Protein AF-A0A8H7XZR6-F1 (afdb_monomer_lite)

Foldseek 3Di:
DDDDDDDDDDDDDDDDDDDDDDDDDDDDDDDDDDDDDDDDDDDDDDDDPPPPPDDPPDDDDPDDDDDPDDPPPDPDPPDDPDDDDPQQDADPVRHFDWWFPVQFDQDPPPRATDTPEDQQWAWDCDPPDDPPPGGGTTTHGQQEDDDPDGAQAALPHDPCNVDPDDDHDDHHYHDDPQWHQASRSNDIDGAAEAFDFARDFPQVSHDFDDDDPVDDSVQRGWTQQPRGTHTDDDPPPPPPPPVCSDDPPDPDDDDDDDDDDPPDD

pLDDT: mean 70.13, std 21.45, range [29.95, 98.0]

Radius of gyration: 29.19 Å; chains: 1; bounding box: 91×52×82 Å

Organism: Psilocybe cubensis (NCBI:txid181762)

Structure (mmCIF, N/CA/C/O backbone):
data_AF-A0A8H7XZR6-F1
#
_entry.id   AF-A0A8H7XZR6-F1
#
loop_
_atom_site.group_PDB
_atom_site.id
_atom_site.type_symbol
_atom_site.label_atom_id
_atom_site.label_alt_id
_atom_site.label_comp_id
_atom_site.label_asym_id
_atom_site.label_entity_id
_atom_site.label_seq_id
_atom_site.pdbx_PDB_ins_code
_atom_site.Cartn_x
_atom_site.Cartn_y
_atom_site.Cartn_z
_atom_site.occupancy
_atom_site.B_iso_or_equiv
_atom_site.auth_seq_id
_atom_site.auth_comp_id
_atom_site.auth_asym_id
_atom_site.auth_atom_id
_atom_site.pdbx_PDB_model_num
ATOM 1 N N . MET A 1 1 ? 56.003 3.195 -13.450 1.00 38.88 1 MET A N 1
ATOM 2 C CA . MET A 1 1 ? 56.611 4.399 -12.846 1.00 38.88 1 MET A CA 1
ATOM 3 C C . MET A 1 1 ? 55.489 5.342 -12.441 1.00 38.88 1 MET A C 1
ATOM 5 O O . MET A 1 1 ? 54.773 5.751 -13.337 1.00 38.88 1 MET A O 1
ATOM 9 N N . GLY A 1 2 ? 55.357 5.624 -11.134 1.00 43.69 2 GLY A N 1
ATOM 10 C CA . GLY A 1 2 ? 54.581 6.719 -10.509 1.00 43.69 2 GLY A CA 1
ATOM 11 C C . GLY A 1 2 ? 53.052 6.679 -10.695 1.00 43.69 2 GLY A C 1
ATOM 12 O O . GLY A 1 2 ? 52.572 6.360 -11.764 1.00 43.69 2 GLY A O 1
ATOM 13 N N . ASN A 1 3 ? 52.190 7.020 -9.741 1.00 40.69 3 ASN A N 1
ATOM 14 C CA . ASN A 1 3 ? 52.403 7.752 -8.504 1.00 40.69 3 ASN A CA 1
ATOM 15 C C . ASN A 1 3 ? 51.185 7.508 -7.589 1.00 40.69 3 ASN A C 1
ATOM 17 O O . ASN A 1 3 ? 50.044 7.651 -8.028 1.00 40.69 3 ASN A O 1
ATOM 21 N N . SER A 1 4 ? 51.433 7.116 -6.339 1.00 47.31 4 SER A N 1
ATOM 22 C CA . SER A 1 4 ? 50.418 6.867 -5.313 1.00 47.31 4 SER A CA 1
ATOM 23 C C . SER A 1 4 ? 50.339 8.103 -4.421 1.00 47.31 4 SER A C 1
ATOM 25 O O . SER A 1 4 ? 51.292 8.397 -3.707 1.00 47.31 4 SER A O 1
ATOM 27 N N . ASN A 1 5 ? 49.232 8.847 -4.478 1.00 54.12 5 ASN A N 1
ATOM 28 C CA . ASN A 1 5 ? 49.016 10.014 -3.623 1.00 54.12 5 ASN A CA 1
ATOM 29 C C . ASN A 1 5 ? 48.024 9.666 -2.511 1.00 54.12 5 ASN A C 1
ATOM 31 O O . ASN A 1 5 ? 46.810 9.804 -2.662 1.00 54.12 5 ASN A O 1
ATOM 35 N N . ASN A 1 6 ? 48.586 9.233 -1.383 1.00 52.16 6 ASN A N 1
ATOM 36 C CA . ASN A 1 6 ? 47.925 9.187 -0.084 1.00 52.16 6 ASN A CA 1
ATOM 37 C C . ASN A 1 6 ? 47.591 10.613 0.374 1.00 52.16 6 ASN A C 1
ATOM 39 O O . ASN A 1 6 ? 48.481 11.454 0.495 1.00 52.16 6 ASN A O 1
ATOM 43 N N . LYS A 1 7 ? 46.321 10.877 0.690 1.00 54.66 7 LYS A N 1
ATOM 44 C CA . LYS A 1 7 ? 45.922 12.030 1.503 1.00 54.66 7 LYS A CA 1
ATOM 45 C C . LYS A 1 7 ? 45.312 11.520 2.801 1.00 54.66 7 LYS A C 1
ATOM 47 O O . LYS A 1 7 ?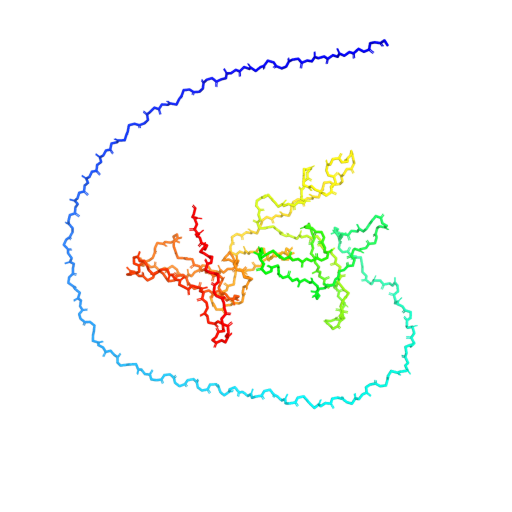 44.198 11.007 2.819 1.00 54.66 7 LYS A O 1
ATOM 52 N N . SER A 1 8 ? 46.089 11.656 3.868 1.00 50.56 8 SER A N 1
ATOM 53 C CA . SER A 1 8 ? 45.679 11.444 5.250 1.00 50.56 8 SER A CA 1
ATOM 54 C C . SER A 1 8 ? 44.693 12.537 5.666 1.00 50.56 8 SER A C 1
ATOM 56 O O . SER A 1 8 ? 45.031 13.719 5.633 1.00 50.56 8 SER A O 1
ATOM 58 N N . SER A 1 9 ? 43.483 12.150 6.069 1.00 58.44 9 SER A N 1
ATOM 59 C CA . SER A 1 9 ? 42.542 13.054 6.735 1.00 58.44 9 SER A CA 1
ATOM 60 C C . SER A 1 9 ? 42.843 13.102 8.229 1.00 58.44 9 SER A C 1
ATOM 62 O O . SER A 1 9 ? 42.721 12.102 8.934 1.00 58.44 9 SER A O 1
ATOM 64 N N . LEU A 1 10 ? 43.221 14.292 8.693 1.00 57.41 10 LEU A N 1
ATOM 65 C CA . LEU A 1 10 ? 43.259 14.679 10.098 1.00 57.41 10 LEU A CA 1
ATOM 66 C C . LEU A 1 10 ? 41.854 14.563 10.709 1.00 57.41 10 LEU A C 1
ATOM 68 O O . LEU A 1 10 ? 40.934 15.274 10.309 1.00 57.41 10 LEU A O 1
ATOM 72 N N . PHE A 1 11 ? 41.707 13.687 11.701 1.00 46.44 11 PHE A N 1
ATOM 73 C CA . PHE A 1 11 ? 40.563 13.674 12.607 1.00 46.44 11 PHE A CA 1
ATOM 74 C C . PHE A 1 11 ? 40.794 14.721 13.702 1.00 46.44 11 PHE A C 1
ATOM 76 O O . PHE A 1 11 ? 41.639 14.541 14.576 1.00 46.44 11 PHE A O 1
ATOM 83 N N . VAL A 1 12 ? 40.041 15.820 13.653 1.00 61.59 12 VAL A N 1
ATOM 84 C CA . VAL A 1 12 ? 39.928 16.776 14.761 1.00 61.59 12 VAL A CA 1
ATOM 85 C C . VAL A 1 12 ? 38.830 16.263 15.689 1.00 61.59 12 VAL A C 1
ATOM 87 O O . VAL A 1 12 ? 37.650 16.279 15.343 1.00 61.59 12 VAL A O 1
ATOM 90 N N . GLY A 1 13 ? 39.233 15.743 16.849 1.00 45.69 13 GLY A N 1
ATOM 91 C CA . GLY A 1 13 ? 38.330 15.308 17.910 1.00 45.69 13 GLY A CA 1
ATOM 92 C C . GLY A 1 13 ? 37.707 16.507 18.620 1.00 45.69 13 GLY A C 1
ATOM 93 O O . GLY A 1 13 ? 38.399 17.250 19.311 1.00 45.69 13 GLY A O 1
ATOM 94 N N . LEU A 1 14 ? 36.397 16.684 18.454 1.00 63.50 14 LEU A N 1
ATOM 95 C CA . LEU A 1 14 ? 35.599 17.657 19.192 1.00 63.50 14 LEU A CA 1
ATOM 96 C C . LEU A 1 14 ? 35.026 16.978 20.445 1.00 63.50 14 LEU A C 1
ATOM 98 O O . LEU A 1 14 ? 34.093 16.181 20.361 1.00 63.50 14 LEU A O 1
ATOM 102 N N . LEU A 1 15 ? 35.610 17.278 21.606 1.00 50.84 15 LEU A N 1
ATOM 103 C CA . LEU A 1 15 ? 35.088 16.890 22.917 1.00 50.84 15 LEU A CA 1
ATOM 104 C C . LEU A 1 15 ? 33.879 17.772 23.257 1.00 50.84 15 LEU A C 1
ATOM 106 O O . LEU A 1 15 ? 34.031 18.953 23.560 1.00 50.84 15 LEU A O 1
ATOM 110 N N . ILE A 1 16 ? 32.678 17.196 23.204 1.00 61.78 16 ILE A N 1
ATOM 111 C CA . ILE A 1 16 ? 31.445 17.837 23.673 1.00 61.78 16 ILE A CA 1
ATOM 112 C C . ILE A 1 16 ? 31.244 17.443 25.139 1.00 61.78 16 ILE A C 1
ATOM 114 O O . ILE A 1 16 ? 31.006 16.277 25.452 1.00 61.78 16 ILE A O 1
ATOM 118 N N . ALA A 1 17 ? 31.354 18.420 26.038 1.00 57.00 17 ALA A N 1
ATOM 119 C CA . ALA A 1 17 ? 31.000 18.269 27.444 1.00 57.00 17 ALA A CA 1
ATOM 120 C C . ALA A 1 17 ? 29.470 18.292 27.602 1.00 57.00 17 ALA A C 1
ATOM 122 O O . ALA A 1 17 ? 28.808 19.234 27.167 1.00 57.00 17 ALA A O 1
ATOM 123 N N . ILE A 1 18 ? 28.914 17.255 28.230 1.00 60.91 18 ILE A N 1
ATOM 124 C CA . ILE A 1 18 ? 27.490 17.155 28.572 1.00 60.91 18 ILE A CA 1
ATOM 125 C C . ILE A 1 18 ? 27.314 17.655 30.015 1.00 60.91 18 ILE A C 1
ATOM 127 O O . ILE A 1 18 ? 27.950 17.100 30.914 1.00 60.91 18 ILE A O 1
ATOM 131 N N . PRO A 1 19 ? 26.470 18.668 30.282 1.00 55.22 19 PRO A N 1
ATOM 132 C CA . PRO A 1 19 ? 26.155 19.068 31.646 1.00 55.22 19 PRO A CA 1
ATOM 133 C C . PRO A 1 19 ? 25.216 18.052 32.311 1.00 55.22 19 PRO A C 1
ATOM 135 O O . PRO A 1 19 ? 24.189 17.657 31.758 1.00 55.22 19 PRO A O 1
ATOM 138 N N . ALA A 1 20 ? 25.580 17.644 33.527 1.00 49.16 20 ALA A N 1
ATOM 139 C CA . ALA A 1 20 ? 24.767 16.814 34.402 1.00 49.16 20 ALA A CA 1
ATOM 140 C C . ALA A 1 20 ? 23.559 17.616 34.914 1.00 49.16 20 ALA A C 1
ATOM 142 O O . ALA A 1 20 ? 23.712 18.557 35.692 1.00 49.16 20 ALA A O 1
ATOM 143 N N . ALA A 1 21 ? 22.355 17.242 34.477 1.00 51.75 21 ALA A N 1
ATOM 144 C CA . ALA A 1 21 ? 21.112 17.770 35.025 1.00 51.75 21 ALA A CA 1
ATOM 145 C C . ALA A 1 21 ? 20.736 16.992 36.295 1.00 51.75 21 ALA A C 1
ATOM 147 O O . ALA A 1 21 ? 20.595 15.768 36.291 1.00 51.75 21 ALA A O 1
ATOM 148 N N . THR A 1 22 ? 20.596 17.727 37.391 1.00 48.56 22 THR A N 1
ATOM 149 C CA . THR A 1 22 ? 20.182 17.256 38.709 1.00 48.56 22 THR A CA 1
ATOM 150 C C . THR A 1 22 ? 18.696 16.885 38.711 1.00 48.56 22 THR A C 1
ATOM 152 O O . THR A 1 22 ? 17.828 17.697 38.402 1.00 48.56 22 THR A O 1
ATOM 155 N N . ALA A 1 23 ? 18.389 15.641 39.083 1.00 44.97 23 ALA A N 1
ATOM 156 C CA . ALA A 1 23 ? 17.024 15.175 39.296 1.00 44.97 23 ALA A CA 1
ATOM 157 C C . ALA A 1 23 ? 16.526 15.641 40.674 1.00 44.97 23 ALA A C 1
ATOM 159 O O . ALA A 1 23 ? 16.963 15.128 41.705 1.00 44.97 23 ALA A O 1
ATOM 160 N N . GLN A 1 24 ? 15.611 16.611 40.703 1.00 53.12 24 GLN A N 1
ATOM 161 C CA . GLN A 1 24 ? 14.893 16.977 41.922 1.00 53.12 24 GLN A CA 1
ATOM 162 C C . GLN A 1 24 ? 13.604 16.157 42.045 1.00 53.12 24 GLN A C 1
ATOM 164 O O . GLN A 1 24 ? 12.706 16.212 41.209 1.00 53.12 24 GLN A O 1
ATOM 169 N N . ASN A 1 25 ? 13.557 15.376 43.124 1.00 54.19 25 ASN A N 1
ATOM 170 C CA . ASN A 1 25 ? 12.387 14.697 43.664 1.00 54.19 25 ASN A CA 1
ATOM 171 C C . ASN A 1 25 ? 11.379 15.744 44.168 1.00 54.19 25 ASN A C 1
ATOM 173 O O . ASN A 1 25 ? 11.675 16.443 45.135 1.00 54.19 25 ASN A O 1
ATOM 177 N N . LEU A 1 26 ? 10.169 15.788 43.607 1.00 50.12 26 LEU A N 1
ATOM 178 C CA . LEU A 1 26 ? 9.003 16.309 44.322 1.00 50.12 26 LEU A CA 1
ATOM 179 C C . LEU A 1 26 ? 7.911 15.240 44.353 1.00 50.12 26 LEU A C 1
ATOM 181 O O . LEU A 1 26 ? 7.179 15.017 43.392 1.00 50.12 26 LEU A O 1
ATOM 185 N N . ARG A 1 27 ? 7.828 14.569 45.505 1.00 52.38 27 ARG A N 1
ATOM 186 C CA . ARG A 1 27 ? 6.634 13.856 45.952 1.00 52.38 27 ARG A CA 1
ATOM 187 C C . ARG A 1 27 ? 5.643 14.901 46.454 1.00 52.38 27 ARG A C 1
ATOM 189 O O . ARG A 1 27 ? 5.891 15.533 47.476 1.00 52.38 27 ARG A O 1
ATOM 196 N N . THR A 1 28 ? 4.516 15.046 45.773 1.00 49.78 28 THR A N 1
ATOM 197 C CA . THR A 1 28 ? 3.351 15.752 46.312 1.00 49.78 28 THR A CA 1
ATOM 198 C C . THR A 1 28 ? 2.184 14.781 46.314 1.00 49.78 28 THR A C 1
ATOM 200 O O . THR A 1 28 ? 1.580 14.497 45.286 1.00 49.78 28 THR A O 1
ATOM 203 N N . THR A 1 29 ? 1.925 14.215 47.489 1.00 49.59 29 THR A N 1
ATOM 204 C CA . THR A 1 29 ? 0.790 13.338 47.761 1.00 49.59 29 THR A CA 1
ATOM 205 C C . THR A 1 29 ? -0.389 14.226 48.146 1.00 49.59 29 THR A C 1
ATOM 207 O O . THR A 1 29 ? -0.473 14.683 49.283 1.00 49.59 29 THR A O 1
ATOM 210 N N . THR A 1 30 ? -1.287 14.513 47.208 1.00 58.16 30 THR A N 1
ATOM 211 C CA . THR A 1 30 ? -2.582 15.136 47.505 1.00 58.16 30 THR A CA 1
ATOM 212 C C . THR A 1 30 ? -3.663 14.065 47.459 1.00 58.16 30 THR A C 1
ATOM 214 O O . THR A 1 30 ? -4.026 13.545 46.407 1.00 58.16 30 THR A O 1
ATOM 217 N N . ALA A 1 31 ? -4.142 13.697 48.646 1.00 57.81 31 ALA A N 1
ATOM 218 C CA . ALA A 1 31 ? -5.309 12.852 48.828 1.00 57.81 31 ALA A CA 1
ATOM 219 C C . ALA A 1 31 ? -6.566 13.658 48.470 1.00 57.81 31 ALA A C 1
ATOM 221 O O . ALA A 1 31 ? -6.868 14.657 49.121 1.00 57.81 31 ALA A O 1
ATOM 222 N N . PHE A 1 32 ? -7.288 13.225 47.437 1.00 59.94 32 PHE A N 1
ATOM 223 C CA . PHE A 1 32 ? -8.617 13.737 47.114 1.00 59.94 32 PHE A CA 1
ATOM 224 C C . PHE A 1 32 ? -9.693 12.796 47.683 1.00 59.94 32 PHE A C 1
ATOM 226 O O . PHE A 1 32 ? -9.563 11.578 47.535 1.00 59.94 32 PHE A O 1
ATOM 233 N N . PRO A 1 33 ? -10.751 13.324 48.326 1.00 59.44 33 PRO A N 1
ATOM 234 C CA . PRO A 1 33 ? -11.891 12.526 48.766 1.00 59.44 33 PRO A CA 1
ATOM 235 C C . PRO A 1 33 ? -12.724 12.052 47.564 1.00 59.44 33 PRO A C 1
ATOM 237 O O . PRO A 1 33 ? -13.013 12.827 46.652 1.00 59.44 33 PRO A O 1
ATOM 240 N N . LEU A 1 34 ? -13.108 10.770 47.568 1.00 51.94 34 LEU A N 1
ATOM 241 C CA . LEU A 1 34 ? -13.990 10.177 46.560 1.00 51.94 34 LEU A CA 1
ATOM 242 C C . LEU A 1 34 ? -15.414 10.755 46.666 1.00 51.94 34 LEU A C 1
ATOM 244 O O . LEU A 1 34 ? -15.984 10.731 47.759 1.00 51.94 34 LEU A O 1
ATOM 248 N N . PRO A 1 35 ? -16.037 11.189 45.556 1.00 60.78 35 PRO A N 1
ATOM 249 C CA . PRO A 1 35 ? -17.477 11.384 45.507 1.00 60.78 35 PRO A CA 1
ATOM 250 C C . PRO A 1 35 ? -18.205 10.032 45.447 1.00 60.78 35 PRO A C 1
ATOM 252 O O . PRO A 1 35 ? -17.789 9.087 44.775 1.00 60.78 35 PRO A O 1
ATOM 255 N N . SER A 1 36 ? -19.308 9.965 46.181 1.00 60.25 36 SER A N 1
ATOM 256 C CA . SER A 1 36 ? -20.246 8.851 46.280 1.00 60.25 36 SER A CA 1
ATOM 257 C C . SER A 1 36 ? -20.843 8.476 44.917 1.00 60.25 36 SER A C 1
ATOM 259 O O . SER A 1 36 ? -21.359 9.317 44.185 1.00 60.25 36 SER A O 1
ATOM 261 N N . ILE A 1 37 ? -20.786 7.182 44.595 1.00 53.78 37 ILE A N 1
ATOM 262 C CA . ILE A 1 37 ? -21.334 6.586 43.372 1.00 53.78 37 ILE A CA 1
ATOM 263 C C . ILE A 1 37 ? -22.861 6.451 43.523 1.00 53.78 37 ILE A C 1
ATOM 265 O O . ILE A 1 37 ? -23.301 5.827 44.491 1.00 53.78 37 ILE A O 1
ATOM 269 N N . PRO A 1 38 ? -23.687 6.971 42.596 1.00 58.25 38 PRO A N 1
ATOM 270 C CA . PRO A 1 38 ? -25.107 6.649 42.559 1.00 58.25 38 PRO A CA 1
ATOM 271 C C . PRO A 1 38 ? -25.332 5.231 42.018 1.00 58.25 38 PRO A C 1
ATOM 273 O O . PRO A 1 38 ? -24.812 4.837 40.974 1.00 58.25 38 PRO A O 1
ATOM 276 N N . THR A 1 39 ? -26.141 4.468 42.745 1.00 57.78 39 THR A N 1
ATOM 277 C CA . THR A 1 39 ? -26.607 3.122 42.414 1.00 57.78 39 THR A CA 1
ATOM 278 C C . THR A 1 39 ? -27.455 3.158 41.138 1.00 57.78 39 THR A C 1
ATOM 280 O O . THR A 1 39 ? -28.592 3.627 41.158 1.00 57.78 39 THR A O 1
ATOM 283 N N . ILE A 1 40 ? -26.921 2.675 40.012 1.00 49.53 40 ILE A N 1
ATOM 284 C CA . ILE A 1 40 ? -27.695 2.537 38.772 1.00 49.53 40 ILE A CA 1
ATOM 285 C C . ILE A 1 40 ? -28.475 1.225 38.841 1.00 49.53 40 ILE A C 1
ATOM 287 O O . ILE A 1 40 ? -27.907 0.140 38.957 1.00 49.53 40 ILE A O 1
ATOM 291 N N . SER A 1 41 ? -29.798 1.358 38.795 1.00 57.53 41 SER A N 1
ATOM 292 C CA . SER A 1 41 ? -30.743 0.249 38.731 1.00 57.53 41 SER A CA 1
ATOM 293 C C . SER A 1 41 ? -30.543 -0.554 37.447 1.00 57.53 41 SER A C 1
ATOM 295 O O . SER A 1 41 ? -30.444 0.004 36.355 1.00 57.53 41 SER A O 1
ATOM 297 N N . ALA A 1 42 ? -30.497 -1.874 37.598 1.00 45.19 42 ALA A N 1
ATOM 298 C CA . ALA A 1 42 ? -30.410 -2.830 36.510 1.00 45.19 42 ALA A CA 1
ATOM 299 C C . ALA A 1 42 ? -31.641 -2.719 35.593 1.00 45.19 42 ALA A C 1
ATOM 301 O O . ALA A 1 42 ? -32.743 -3.104 35.981 1.00 45.19 42 ALA A O 1
ATOM 302 N N . LEU A 1 43 ? -31.453 -2.218 34.368 1.00 51.78 43 LEU A N 1
ATOM 303 C CA . LEU A 1 43 ? -32.395 -2.462 33.278 1.00 51.78 43 LEU A CA 1
ATOM 304 C C . LEU A 1 43 ? -32.058 -3.801 32.622 1.00 51.78 43 LEU A C 1
ATOM 306 O O . LEU A 1 43 ? -30.925 -4.050 32.210 1.00 51.78 43 LEU A O 1
ATOM 310 N N . ALA A 1 44 ? -33.075 -4.653 32.547 1.00 60.94 44 ALA A N 1
ATOM 311 C CA . ALA A 1 44 ? -33.033 -5.953 31.905 1.00 60.94 44 ALA A CA 1
ATOM 312 C C . ALA A 1 44 ? -32.671 -5.840 30.407 1.00 60.94 44 ALA A C 1
ATOM 314 O O . ALA A 1 44 ? -33.141 -4.921 29.730 1.00 60.94 44 ALA A O 1
ATOM 315 N N . PRO A 1 45 ? -31.879 -6.778 29.860 1.00 51.69 45 PRO A N 1
ATOM 316 C CA . PRO A 1 45 ? -31.586 -6.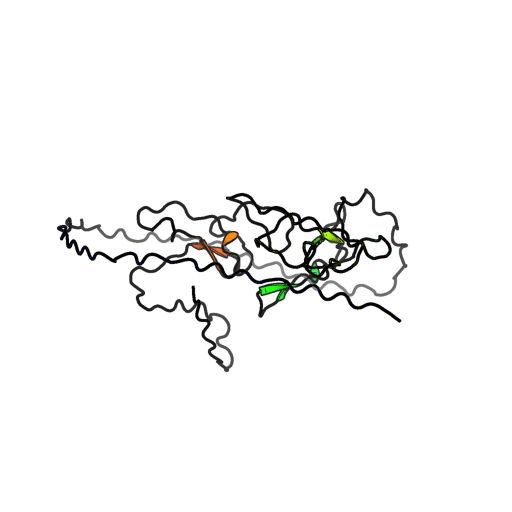818 28.435 1.00 51.69 45 PRO A CA 1
ATOM 317 C C . PRO A 1 45 ? -32.835 -7.222 27.639 1.00 51.69 45 PRO A C 1
ATOM 319 O O . PRO A 1 45 ? -33.414 -8.287 27.853 1.00 51.69 45 PRO A O 1
ATOM 322 N N . LEU A 1 46 ? -33.231 -6.370 26.691 1.00 58.91 46 LEU A N 1
ATOM 323 C CA . LEU A 1 46 ? -34.181 -6.730 25.641 1.00 58.91 46 LEU A CA 1
ATOM 324 C C . LEU A 1 46 ? -33.513 -7.716 24.663 1.00 58.91 46 LEU A C 1
ATOM 326 O O . LEU A 1 46 ? -32.378 -7.477 24.238 1.00 58.91 46 LEU A O 1
ATOM 330 N N . PRO A 1 47 ? -34.191 -8.805 24.263 1.00 54.41 47 PRO A N 1
ATOM 331 C CA . PRO A 1 47 ? -33.667 -9.733 23.271 1.00 54.41 47 PRO A CA 1
ATOM 332 C C . PRO A 1 47 ? -33.713 -9.098 21.875 1.00 54.41 47 PRO A C 1
ATOM 334 O O . PRO A 1 47 ? -34.775 -8.956 21.271 1.00 54.41 47 PRO A O 1
ATOM 337 N N . VAL A 1 48 ? -32.548 -8.742 21.332 1.00 44.72 48 VAL A N 1
ATOM 338 C CA . VAL A 1 48 ? -32.402 -8.382 19.915 1.00 44.72 48 VAL A CA 1
ATOM 339 C C . VAL A 1 48 ? -32.432 -9.670 19.092 1.00 44.72 48 VAL A C 1
ATOM 341 O O . VAL A 1 48 ? -31.424 -10.354 18.923 1.00 44.72 48 VAL A O 1
ATOM 344 N N . GLN A 1 49 ? -33.612 -10.022 18.584 1.00 46.16 49 GLN A N 1
ATOM 345 C CA . GLN A 1 49 ? -33.770 -11.055 17.564 1.00 46.16 49 GLN A CA 1
ATOM 346 C C . GLN A 1 49 ? -33.378 -10.481 16.196 1.00 46.16 49 GLN A C 1
ATOM 348 O O . GLN A 1 49 ? -34.220 -9.971 15.465 1.00 46.16 49 GLN A O 1
ATOM 353 N N . SER A 1 50 ? -32.099 -10.585 15.827 1.00 43.97 50 SER A N 1
ATOM 354 C CA . SER A 1 50 ? -31.684 -10.459 14.425 1.00 43.97 50 SER A CA 1
ATOM 355 C C . SER A 1 50 ? -31.530 -11.855 13.831 1.00 43.97 50 SER A C 1
ATOM 357 O O . SER A 1 50 ? -30.453 -12.448 13.814 1.00 43.97 50 SER A O 1
ATOM 359 N N . THR A 1 51 ? -32.648 -12.421 13.383 1.00 39.91 51 THR A N 1
ATOM 360 C CA . THR A 1 51 ? -32.662 -13.600 12.515 1.00 39.91 51 THR A CA 1
ATOM 361 C C . THR A 1 51 ? -32.466 -13.142 11.072 1.00 39.91 51 THR A C 1
ATOM 363 O O . THR A 1 51 ? -33.400 -13.115 10.273 1.00 39.91 51 THR A O 1
ATOM 366 N N . GLN A 1 52 ? -31.232 -12.799 10.697 1.00 46.41 52 GLN A N 1
ATOM 367 C CA . GLN A 1 52 ? -30.872 -12.858 9.282 1.00 46.41 52 GLN A CA 1
ATOM 368 C C . GLN A 1 52 ? -30.710 -14.329 8.900 1.00 46.41 52 GLN A C 1
ATOM 370 O O . GLN A 1 52 ? -29.709 -14.977 9.202 1.00 46.41 52 GLN A O 1
ATOM 375 N N . LYS A 1 53 ? -31.749 -14.864 8.251 1.00 32.31 53 LYS A N 1
ATOM 376 C CA . LYS A 1 53 ? -31.691 -16.131 7.522 1.00 32.31 53 LYS A CA 1
ATOM 377 C C . LYS A 1 53 ? -30.558 -16.041 6.501 1.00 32.31 53 LYS A C 1
ATOM 379 O O . LYS A 1 53 ? -30.701 -15.400 5.464 1.00 32.31 53 LYS A O 1
ATOM 384 N N . PHE A 1 54 ? -29.450 -16.711 6.796 1.00 41.94 54 PHE A N 1
ATOM 385 C CA . PHE A 1 54 ? -28.462 -17.093 5.799 1.00 41.94 54 PHE A CA 1
ATOM 386 C C . PHE A 1 54 ? -29.182 -17.953 4.753 1.00 41.94 54 PHE A C 1
ATOM 388 O O . PHE A 1 54 ? -29.612 -19.069 5.049 1.00 41.94 54 PHE A O 1
ATOM 395 N N . GLN A 1 55 ? -29.376 -17.417 3.549 1.00 46.56 55 GLN A N 1
ATOM 396 C CA . GLN A 1 55 ? -29.772 -18.236 2.411 1.00 46.56 55 GLN A CA 1
ATOM 397 C C . GLN A 1 55 ? -28.579 -19.134 2.049 1.00 46.56 55 GLN A C 1
ATOM 399 O O . GLN A 1 55 ? -27.486 -18.612 1.812 1.00 46.56 55 GLN A O 1
ATOM 404 N N . PRO A 1 56 ? -28.743 -20.467 2.020 1.00 40.06 56 PRO A N 1
ATOM 405 C CA . PRO A 1 56 ? -27.712 -21.345 1.495 1.00 40.06 56 PRO A CA 1
ATOM 406 C C . PRO A 1 56 ? -27.486 -21.010 0.019 1.00 40.06 56 PRO A C 1
ATOM 408 O O . PRO A 1 56 ? -28.436 -20.869 -0.754 1.00 40.06 56 PRO A O 1
ATOM 411 N N . GLN A 1 57 ? -26.216 -20.845 -0.348 1.00 45.34 57 GLN A N 1
ATOM 412 C CA . GLN A 1 57 ? -25.797 -20.633 -1.727 1.00 45.34 57 GLN A CA 1
ATOM 413 C C . GLN A 1 57 ? -26.368 -21.742 -2.614 1.00 45.34 57 GLN A C 1
ATOM 415 O O . GLN A 1 57 ? -26.270 -22.925 -2.281 1.00 45.34 57 GLN A O 1
ATOM 420 N N . LEU A 1 58 ? -26.960 -21.334 -3.741 1.00 41.12 58 LEU A N 1
ATOM 421 C CA . LEU A 1 58 ? -27.412 -22.242 -4.784 1.00 41.12 58 LEU A CA 1
ATOM 422 C C . LEU A 1 58 ? -26.289 -23.212 -5.148 1.00 41.12 58 LEU A C 1
ATOM 424 O O . LEU A 1 58 ? -25.172 -22.816 -5.486 1.00 41.12 58 LEU A O 1
ATOM 428 N N . SER A 1 59 ? -26.637 -24.490 -5.094 1.00 38.56 59 SER A N 1
ATOM 429 C CA . SER A 1 59 ? -25.863 -25.611 -5.596 1.00 38.56 59 SER A CA 1
ATOM 430 C C . SER A 1 59 ? -25.545 -25.359 -7.068 1.00 38.56 59 SER A C 1
ATOM 432 O O . SER A 1 59 ? -26.439 -25.329 -7.914 1.00 38.56 59 SER A O 1
ATOM 434 N N . ILE A 1 60 ? -24.268 -25.142 -7.370 1.00 42.09 60 ILE A N 1
ATOM 435 C CA . ILE A 1 60 ? -23.778 -25.056 -8.741 1.00 42.09 60 ILE A CA 1
ATOM 436 C C . ILE A 1 60 ? -23.892 -26.459 -9.338 1.00 42.09 60 ILE A C 1
ATOM 438 O O . ILE A 1 60 ? -23.264 -27.408 -8.868 1.00 42.09 60 ILE A O 1
ATOM 442 N N . LEU A 1 61 ? -24.751 -26.573 -10.347 1.00 42.91 61 LEU A N 1
ATOM 443 C CA . LEU A 1 61 ? -24.927 -27.749 -11.188 1.00 42.91 61 LEU A CA 1
ATOM 444 C C . LEU A 1 61 ? -23.573 -28.125 -11.825 1.00 42.91 61 LEU A C 1
ATOM 446 O O . LEU A 1 61 ? -22.866 -27.223 -12.280 1.00 42.91 61 LEU A O 1
ATOM 450 N N . PRO A 1 62 ? -23.188 -29.411 -11.891 1.00 44.12 62 PRO A N 1
ATOM 451 C CA . PRO A 1 62 ? -21.970 -29.812 -12.583 1.00 44.12 62 PRO A CA 1
ATOM 452 C C . PRO A 1 62 ? -22.090 -29.480 -14.076 1.00 44.12 62 PRO A C 1
ATOM 454 O O . PRO A 1 62 ? -22.840 -30.111 -14.822 1.00 44.12 62 PRO A O 1
ATOM 457 N N . SER A 1 63 ? -21.355 -28.451 -14.495 1.00 41.75 63 SER A N 1
ATOM 458 C CA . SER A 1 63 ? -21.158 -28.070 -15.888 1.00 41.75 63 SER A CA 1
ATOM 459 C C . SER A 1 63 ? -20.587 -29.250 -16.669 1.00 41.75 63 SER A C 1
ATOM 461 O O . SER A 1 63 ? -19.624 -29.889 -16.248 1.00 41.75 63 SER A O 1
ATOM 463 N N . GLN A 1 64 ? -21.198 -29.514 -17.817 1.00 59.72 64 GLN A N 1
ATOM 464 C CA . GLN A 1 64 ? -20.808 -30.540 -18.775 1.00 59.72 64 GLN A CA 1
ATOM 465 C C . GLN A 1 64 ? -19.336 -30.416 -19.217 1.00 59.72 64 GLN A C 1
ATOM 467 O O . GLN A 1 64 ? -18.773 -29.316 -19.188 1.00 59.72 64 GLN A O 1
ATOM 472 N N . PRO A 1 65 ? -18.705 -31.521 -19.660 1.00 53.03 65 PRO A N 1
ATOM 473 C CA . PRO A 1 65 ? -17.336 -31.498 -20.158 1.00 53.03 65 PRO A CA 1
ATOM 474 C C . PRO A 1 65 ? -17.241 -30.620 -21.410 1.00 53.03 65 PRO A C 1
ATOM 476 O O . PRO A 1 65 ? -17.820 -30.915 -22.454 1.00 53.03 65 PRO A O 1
ATOM 479 N N . ILE A 1 66 ? -16.491 -29.526 -21.296 1.00 49.00 66 ILE A N 1
ATOM 480 C CA . ILE A 1 66 ? -16.137 -28.673 -22.426 1.00 49.00 66 ILE A CA 1
ATOM 481 C C . ILE A 1 66 ? -15.184 -29.479 -23.312 1.00 49.00 66 ILE A C 1
ATOM 483 O O . ILE A 1 66 ? -14.103 -29.881 -2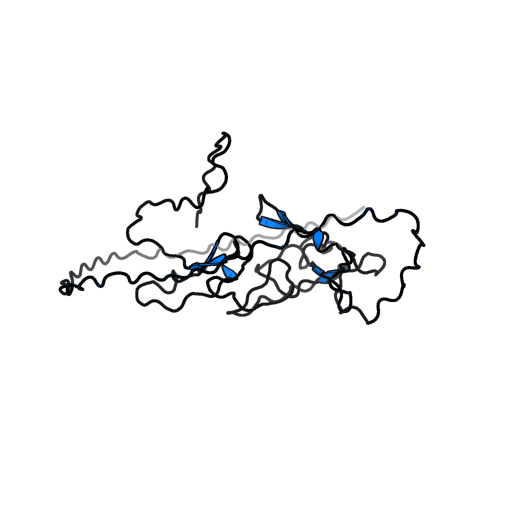2.882 1.00 49.00 66 ILE A O 1
ATOM 487 N N . SER A 1 67 ? -15.614 -29.726 -24.546 1.00 42.62 67 SER A N 1
ATOM 488 C CA . SER A 1 67 ? -14.830 -30.368 -25.597 1.00 42.62 67 SER A CA 1
ATOM 489 C C . SER A 1 67 ? -13.512 -29.617 -25.829 1.00 42.62 67 SER A C 1
ATOM 491 O O . SER A 1 67 ? -13.496 -28.542 -26.433 1.00 42.62 67 SER A O 1
ATOM 493 N N . LEU A 1 68 ? -12.391 -30.197 -25.381 1.00 49.22 68 LEU A N 1
ATOM 494 C CA . LEU A 1 68 ? -11.057 -29.878 -25.891 1.00 49.22 68 LEU A CA 1
ATOM 495 C C . LEU A 1 68 ? -11.027 -30.318 -27.351 1.00 49.22 68 LEU A C 1
ATOM 497 O O . LEU A 1 68 ? -10.866 -31.505 -27.588 1.00 49.22 68 LEU A O 1
ATOM 501 N N . ASN A 1 69 ? -11.238 -29.405 -28.299 1.00 51.91 69 ASN A N 1
ATOM 502 C CA . ASN A 1 69 ? -10.733 -29.502 -29.676 1.00 51.91 69 ASN A CA 1
ATOM 503 C C . ASN A 1 69 ? -11.199 -28.290 -30.488 1.00 51.91 69 ASN A C 1
ATOM 505 O O . ASN A 1 69 ? -11.999 -28.445 -31.395 1.00 51.91 69 ASN A O 1
ATOM 509 N N . THR A 1 70 ? -10.738 -27.077 -30.162 1.00 49.88 70 THR A N 1
ATOM 510 C CA . THR A 1 70 ? -10.583 -25.960 -31.124 1.00 49.88 70 THR A CA 1
ATOM 511 C C . THR A 1 70 ? -9.725 -24.865 -30.464 1.00 49.88 70 THR A C 1
ATOM 513 O O . THR A 1 70 ? -10.218 -23.812 -30.075 1.00 49.88 70 THR A O 1
ATOM 516 N N . LEU A 1 71 ? -8.421 -25.108 -30.289 1.00 43.44 71 LEU A N 1
ATOM 517 C CA . LEU A 1 71 ? -7.454 -24.030 -30.048 1.00 43.44 71 LEU A CA 1
ATOM 518 C C . LEU A 1 71 ? -7.075 -23.438 -31.409 1.00 43.44 71 LEU A C 1
ATOM 520 O O . LEU A 1 71 ? -6.031 -23.751 -31.974 1.00 43.44 71 LEU A O 1
ATOM 524 N N . VAL A 1 72 ? -7.957 -22.605 -31.960 1.00 44.22 72 VAL A N 1
ATOM 525 C CA . VAL A 1 72 ? -7.546 -21.660 -33.001 1.00 44.22 72 VAL A CA 1
ATOM 526 C C . VAL A 1 72 ? -6.688 -20.620 -32.293 1.00 44.22 72 VAL A C 1
ATOM 528 O O . VAL A 1 72 ? -7.162 -19.915 -31.403 1.00 44.22 72 VAL A O 1
ATOM 531 N N . ALA A 1 73 ? -5.406 -20.568 -32.654 1.00 46.81 73 ALA A N 1
ATOM 532 C CA . ALA A 1 73 ? -4.493 -19.511 -32.257 1.00 46.81 73 ALA A CA 1
ATOM 533 C C . ALA A 1 73 ? -5.040 -18.175 -32.778 1.00 46.81 73 ALA A C 1
ATOM 535 O O . ALA A 1 73 ? -4.781 -17.778 -33.913 1.00 46.81 73 ALA A O 1
ATOM 536 N N . ALA A 1 74 ? -5.854 -17.506 -31.964 1.00 43.97 74 ALA A N 1
ATOM 537 C CA . ALA A 1 74 ? -6.275 -16.150 -32.246 1.00 43.97 74 ALA A CA 1
ATOM 538 C C . ALA A 1 74 ? -5.020 -15.259 -32.203 1.00 43.97 74 ALA A C 1
ATOM 540 O O . ALA A 1 74 ? -4.284 -15.306 -31.209 1.00 43.97 74 ALA A O 1
ATOM 541 N N . PRO A 1 75 ? -4.734 -14.476 -33.258 1.00 46.53 75 PRO A N 1
ATOM 542 C CA . PRO A 1 75 ? -3.631 -13.532 -33.238 1.00 46.53 75 PRO A CA 1
ATOM 543 C C . PRO A 1 75 ? -3.859 -12.567 -32.077 1.00 46.53 75 PRO A C 1
ATOM 545 O O . PRO A 1 75 ? -4.882 -11.889 -32.009 1.00 46.53 75 PRO A O 1
ATOM 548 N N . VAL A 1 76 ? -2.916 -12.549 -31.135 1.00 50.78 76 VAL A N 1
ATOM 549 C CA . VAL A 1 76 ? -2.921 -11.614 -30.010 1.00 50.78 76 VAL A CA 1
ATOM 550 C C . VAL A 1 76 ? -2.961 -10.207 -30.615 1.00 50.78 76 VAL A C 1
ATOM 552 O O . VAL A 1 76 ? -2.027 -9.870 -31.349 1.00 50.78 76 VAL A O 1
ATOM 555 N N . PRO A 1 77 ? -4.013 -9.396 -30.390 1.00 49.38 77 PRO A N 1
ATOM 556 C CA . PRO A 1 77 ? -4.055 -8.041 -30.914 1.00 49.38 77 PRO A CA 1
ATOM 557 C C . PRO A 1 77 ? -2.871 -7.276 -30.320 1.00 49.38 77 PRO A C 1
ATOM 559 O O . PRO A 1 77 ? -2.814 -6.986 -29.128 1.00 49.38 77 PRO A O 1
ATOM 562 N N . SER A 1 78 ? -1.881 -7.000 -31.161 1.00 57.34 78 SER A N 1
ATOM 563 C CA . SER A 1 78 ? -0.592 -6.402 -30.808 1.00 57.34 78 SER A CA 1
ATOM 564 C C . SER A 1 78 ? -0.667 -4.888 -30.569 1.00 57.34 78 SER A C 1
ATOM 566 O O . SER A 1 78 ? 0.365 -4.233 -30.440 1.00 57.34 78 SER A O 1
ATOM 568 N N . GLY A 1 79 ? -1.871 -4.325 -30.464 1.00 53.25 79 GLY A N 1
ATOM 569 C CA . GLY A 1 79 ? -2.097 -2.920 -30.147 1.00 53.25 79 GLY A CA 1
ATOM 570 C C . GLY A 1 79 ? -2.724 -2.771 -28.768 1.00 53.25 79 GLY A C 1
ATOM 571 O O . GLY A 1 79 ? -3.930 -2.942 -28.630 1.00 53.25 79 GLY A O 1
ATOM 572 N N . PHE A 1 80 ? -1.926 -2.424 -27.756 1.00 55.62 80 PHE A N 1
ATOM 573 C CA . PHE A 1 80 ? -2.463 -1.841 -26.525 1.00 55.62 80 PHE A CA 1
ATOM 574 C C . PHE A 1 80 ? -3.055 -0.466 -26.883 1.00 55.62 80 PHE A C 1
ATOM 576 O O . PHE A 1 80 ? -2.301 0.398 -27.339 1.00 55.62 80 PHE A O 1
ATOM 583 N N . PRO A 1 81 ? -4.373 -0.242 -26.737 1.00 52.72 81 PRO A N 1
ATOM 584 C CA . PRO A 1 81 ? -4.951 1.070 -26.974 1.00 52.72 81 PRO A CA 1
ATOM 585 C C . PRO A 1 81 ? -4.558 1.999 -25.819 1.00 52.72 81 PRO A C 1
ATOM 587 O O . PRO A 1 81 ? -4.730 1.650 -24.654 1.00 52.72 81 PRO A O 1
ATOM 590 N N . SER A 1 82 ? -4.116 3.213 -26.154 1.00 60.09 82 SER A N 1
ATOM 591 C CA . SER A 1 82 ? -3.704 4.312 -25.255 1.00 60.09 82 SER A CA 1
ATOM 592 C C . SER A 1 82 ? -2.235 4.293 -24.799 1.00 60.09 82 SER A C 1
ATOM 594 O O . SER A 1 82 ? -1.683 3.232 -24.501 1.00 60.09 82 SER A O 1
ATOM 596 N N . PRO A 1 83 ? -1.582 5.470 -24.711 1.00 73.94 83 PRO A N 1
ATOM 597 C CA . PRO A 1 83 ? -0.267 5.573 -24.097 1.00 73.94 83 PRO A CA 1
ATOM 598 C C . PRO A 1 83 ? -0.363 5.127 -22.633 1.00 73.94 83 PRO A C 1
ATOM 600 O O . PRO A 1 83 ? -1.175 5.637 -21.863 1.00 73.94 83 PRO A O 1
ATOM 603 N N . LEU A 1 84 ? 0.451 4.136 -22.261 1.00 71.06 84 LEU A N 1
ATOM 604 C CA . LEU A 1 84 ? 0.636 3.756 -20.862 1.00 71.06 84 LEU A CA 1
ATOM 605 C C . LEU A 1 84 ? 1.089 4.989 -20.068 1.00 71.06 84 LEU A C 1
ATOM 607 O O . LEU A 1 84 ? 1.882 5.768 -20.602 1.00 71.06 84 LEU A O 1
ATOM 611 N N . PRO A 1 85 ? 0.631 5.158 -18.816 1.00 72.44 85 PRO A N 1
ATOM 612 C CA . PRO A 1 85 ? 1.043 6.288 -17.996 1.00 72.44 85 PRO A CA 1
ATOM 613 C C . PRO A 1 85 ? 2.570 6.340 -17.869 1.00 72.44 85 PRO A C 1
ATOM 615 O O . PRO A 1 85 ? 3.251 5.306 -17.855 1.00 72.44 85 PRO A O 1
ATOM 618 N N . ASP A 1 86 ? 3.114 7.549 -17.771 1.00 71.81 86 ASP A N 1
ATOM 619 C CA . ASP A 1 86 ? 4.545 7.726 -17.555 1.00 71.81 86 ASP A CA 1
ATOM 620 C C . ASP A 1 86 ? 4.981 7.028 -16.258 1.00 71.81 86 ASP A C 1
ATOM 622 O O . ASP A 1 86 ? 4.284 7.039 -15.242 1.00 71.81 86 ASP A O 1
ATOM 626 N N . GLY A 1 87 ? 6.141 6.369 -16.307 1.00 72.50 87 GLY A N 1
ATOM 627 C CA . GLY A 1 87 ? 6.713 5.660 -15.161 1.00 72.50 87 GLY A CA 1
ATOM 628 C C . GLY A 1 87 ? 6.361 4.173 -15.035 1.00 72.50 87 GLY A C 1
ATOM 629 O O . GLY A 1 87 ? 6.865 3.539 -14.108 1.00 72.50 87 GLY A O 1
ATOM 630 N N . VAL A 1 88 ? 5.575 3.576 -15.947 1.00 82.31 88 VAL A N 1
ATOM 631 C CA . VAL A 1 88 ? 5.420 2.103 -15.997 1.00 82.31 88 VAL A CA 1
ATOM 632 C C . VAL A 1 88 ? 6.793 1.434 -16.061 1.00 82.31 88 VAL A C 1
ATOM 634 O O . VAL A 1 88 ? 7.639 1.805 -16.880 1.00 82.31 88 VAL A O 1
ATOM 637 N N . ALA A 1 89 ? 7.007 0.431 -15.207 1.00 79.62 89 ALA A N 1
ATOM 638 C CA . ALA A 1 89 ? 8.262 -0.299 -15.177 1.00 79.62 89 ALA A CA 1
ATOM 639 C C . ALA A 1 89 ? 8.458 -1.040 -16.508 1.00 79.62 89 ALA A C 1
ATOM 641 O O . ALA A 1 89 ? 7.586 -1.788 -16.964 1.00 79.62 89 ALA A O 1
ATOM 642 N N . ARG A 1 90 ? 9.611 -0.819 -17.144 1.00 81.69 90 ARG A N 1
ATOM 643 C CA . ARG A 1 90 ? 9.956 -1.392 -18.447 1.00 81.69 90 ARG A CA 1
ATOM 644 C C . ARG A 1 90 ? 11.164 -2.311 -18.321 1.00 81.69 90 ARG A C 1
ATOM 646 O O . ARG A 1 90 ? 12.093 -2.054 -17.562 1.00 81.69 90 ARG A O 1
ATOM 653 N N . THR A 1 91 ? 11.148 -3.386 -19.097 1.00 80.19 91 THR A N 1
ATOM 654 C CA . THR A 1 91 ? 12.317 -4.242 -19.327 1.00 80.19 91 THR A CA 1
ATOM 655 C C . THR A 1 91 ? 13.414 -3.467 -20.067 1.00 80.19 91 THR A C 1
ATOM 657 O O . THR A 1 91 ? 13.157 -2.403 -20.629 1.00 80.19 91 THR A O 1
ATOM 660 N N . ALA A 1 92 ? 14.623 -4.030 -20.167 1.00 76.88 92 ALA A N 1
ATOM 661 C CA . ALA A 1 92 ? 15.704 -3.454 -20.980 1.00 76.88 92 ALA A CA 1
ATOM 662 C C . ALA A 1 92 ? 15.309 -3.236 -22.459 1.00 76.88 92 ALA A C 1
ATOM 664 O O . ALA A 1 92 ? 15.890 -2.395 -23.133 1.00 76.88 92 ALA A O 1
ATOM 665 N N . SER A 1 93 ? 14.293 -3.961 -22.947 1.00 81.38 93 SER A N 1
ATOM 666 C CA . SER A 1 93 ? 13.727 -3.801 -24.294 1.00 81.38 93 SER A CA 1
ATOM 667 C C . SER A 1 93 ? 12.729 -2.640 -24.431 1.00 81.38 93 SER A C 1
ATOM 669 O O . SER A 1 93 ? 12.163 -2.442 -25.501 1.00 81.38 93 SER A O 1
ATOM 671 N N . GLY A 1 94 ? 12.442 -1.908 -23.350 1.00 82.19 94 GLY A N 1
ATOM 672 C CA . GLY A 1 94 ? 11.442 -0.837 -23.324 1.00 82.19 94 GLY A CA 1
ATOM 673 C C . GLY A 1 94 ? 9.989 -1.319 -23.212 1.00 82.19 94 GLY A C 1
ATOM 674 O O . GLY A 1 94 ? 9.081 -0.491 -23.114 1.00 82.19 94 GLY A O 1
ATOM 675 N N . LYS A 1 95 ? 9.746 -2.636 -23.189 1.00 85.00 95 LYS A N 1
ATOM 676 C CA . LYS A 1 95 ? 8.406 -3.224 -23.014 1.00 85.00 95 LYS A CA 1
ATOM 677 C C . LYS A 1 95 ? 7.972 -3.223 -21.542 1.00 85.00 95 LYS A C 1
ATOM 679 O O . LYS A 1 95 ? 8.841 -3.454 -20.696 1.00 85.00 95 LYS A O 1
ATOM 684 N N . PRO A 1 96 ? 6.676 -3.027 -21.231 1.00 86.69 96 PRO A N 1
ATOM 685 C CA . PRO A 1 96 ? 6.152 -3.127 -19.867 1.00 86.69 96 PRO A CA 1
ATOM 686 C C . PRO A 1 96 ? 6.466 -4.483 -19.236 1.00 86.69 96 PRO A C 1
ATOM 688 O O . PRO A 1 96 ? 6.479 -5.497 -19.936 1.00 86.69 96 PRO A O 1
ATOM 691 N N . ILE A 1 97 ? 6.719 -4.504 -17.928 1.00 89.81 97 ILE A N 1
ATOM 692 C CA . ILE A 1 97 ? 6.933 -5.754 -17.191 1.00 89.81 97 ILE A CA 1
ATOM 693 C C . ILE A 1 97 ? 5.562 -6.395 -16.920 1.00 89.81 97 ILE A C 1
ATOM 695 O O . ILE A 1 97 ? 4.755 -5.788 -16.206 1.00 89.81 97 ILE A O 1
ATOM 699 N N . PRO A 1 98 ? 5.271 -7.577 -17.496 1.00 92.12 98 PRO A N 1
ATOM 700 C CA . PRO A 1 98 ? 4.025 -8.277 -17.233 1.00 92.12 98 PRO A CA 1
ATOM 701 C C . PRO A 1 98 ? 4.032 -8.830 -15.810 1.00 92.12 98 PRO A C 1
ATOM 703 O O . PRO A 1 98 ? 5.079 -9.215 -15.287 1.00 92.12 98 PRO A O 1
ATOM 706 N N . CYS A 1 99 ? 2.857 -8.894 -15.201 1.00 93.75 99 CYS A N 1
ATOM 707 C CA . CYS A 1 99 ? 2.675 -9.533 -13.910 1.00 93.75 99 CYS A CA 1
ATOM 708 C C . CYS A 1 99 ? 1.289 -10.173 -13.809 1.00 93.75 99 CYS A C 1
ATOM 710 O O . CYS A 1 99 ? 0.346 -9.758 -14.482 1.00 93.75 99 CYS A O 1
ATOM 712 N N . SER A 1 100 ? 1.135 -11.160 -12.937 1.00 92.56 100 SER A N 1
ATOM 713 C CA . SER A 1 100 ? -0.153 -11.776 -12.632 1.00 92.56 100 SER A CA 1
ATOM 714 C C . SER A 1 100 ? -0.697 -11.259 -11.294 1.00 92.56 100 SER A C 1
ATOM 716 O O . SER A 1 100 ? -0.123 -11.570 -10.246 1.00 92.56 100 SER A O 1
ATOM 718 N N . PRO A 1 101 ? -1.848 -10.553 -11.269 1.00 90.12 101 PRO A N 1
ATOM 719 C CA . PRO A 1 101 ? -2.488 -10.138 -10.016 1.00 90.12 101 PRO A CA 1
ATOM 720 C C . PRO A 1 101 ? -2.848 -11.320 -9.106 1.00 90.12 101 PRO A C 1
ATOM 722 O O . PRO A 1 101 ? -2.906 -11.174 -7.890 1.00 90.12 101 PRO A O 1
ATOM 725 N N . LYS A 1 102 ? -3.036 -12.517 -9.682 1.00 89.25 102 LYS A N 1
ATOM 726 C CA . LYS A 1 102 ? -3.311 -13.755 -8.935 1.00 89.25 102 LYS A CA 1
ATOM 727 C C . LYS A 1 102 ? -2.102 -14.278 -8.158 1.00 89.25 102 LYS A C 1
ATOM 729 O O . LYS A 1 102 ? -2.277 -15.036 -7.211 1.00 89.25 102 LYS A O 1
ATOM 734 N N . ASN A 1 103 ? -0.893 -13.885 -8.554 1.00 91.25 103 ASN A N 1
ATOM 735 C CA . ASN A 1 103 ? 0.346 -14.295 -7.894 1.00 91.25 103 ASN A CA 1
ATOM 736 C C . ASN A 1 103 ? 0.773 -13.310 -6.796 1.00 91.25 103 ASN A C 1
ATOM 738 O O . ASN A 1 103 ? 1.827 -13.488 -6.183 1.00 91.25 103 ASN A O 1
ATOM 742 N N . VAL A 1 104 ? -0.052 -12.295 -6.518 1.00 91.31 104 VAL A N 1
ATOM 743 C CA . VAL A 1 104 ? 0.123 -11.395 -5.381 1.00 91.31 104 VAL A CA 1
ATOM 744 C C . VAL A 1 104 ? -0.367 -12.101 -4.121 1.00 91.31 104 VAL A C 1
ATOM 746 O O . VAL A 1 104 ? -1.550 -12.407 -3.985 1.00 91.31 104 VAL A O 1
ATOM 749 N N . LYS A 1 105 ? 0.548 -12.379 -3.192 1.00 93.75 105 LYS A N 1
ATOM 750 C CA . LYS A 1 105 ? 0.236 -13.094 -1.947 1.00 93.75 105 LYS A CA 1
ATOM 751 C C . LYS A 1 105 ? 1.012 -12.537 -0.770 1.00 93.75 105 LYS A C 1
ATOM 753 O O . LYS A 1 105 ? 2.132 -12.060 -0.923 1.00 93.75 105 LYS A O 1
ATOM 758 N N . LEU A 1 106 ? 0.442 -12.647 0.421 1.00 91.81 106 LEU A N 1
ATOM 759 C CA . LEU A 1 106 ? 1.146 -12.306 1.649 1.00 91.81 106 LEU A CA 1
ATOM 760 C C . LEU A 1 106 ? 2.086 -13.454 2.039 1.00 91.81 106 LEU A C 1
ATOM 762 O O . LEU A 1 106 ? 1.693 -14.622 2.027 1.00 91.81 106 LEU A O 1
ATOM 766 N N . ASN A 1 107 ? 3.333 -13.143 2.387 1.00 90.56 107 ASN A N 1
ATOM 767 C CA . ASN A 1 107 ? 4.227 -14.125 2.987 1.00 90.56 107 ASN A CA 1
ATOM 768 C C . ASN A 1 107 ? 3.688 -14.501 4.382 1.00 90.56 107 ASN A C 1
ATOM 770 O O . ASN A 1 107 ? 3.566 -13.610 5.223 1.00 90.56 107 ASN A O 1
ATOM 774 N N . PRO A 1 108 ? 3.409 -15.783 4.674 1.00 88.69 108 PRO A N 1
ATOM 775 C CA . PRO A 1 108 ? 2.807 -16.178 5.948 1.00 88.69 108 PRO A CA 1
ATOM 776 C C . PRO A 1 108 ? 3.739 -15.993 7.154 1.00 88.69 108 PRO A C 1
ATOM 778 O O . PRO A 1 108 ? 3.262 -15.945 8.277 1.00 88.69 108 PRO A O 1
ATOM 781 N N . SER A 1 109 ? 5.058 -15.902 6.946 1.00 90.31 109 SER A N 1
ATOM 782 C CA . SER A 1 109 ? 6.027 -15.718 8.032 1.00 90.31 109 SER A CA 1
ATOM 783 C C . SER A 1 109 ? 6.402 -14.258 8.257 1.00 90.31 109 SER A C 1
ATOM 785 O O . SER A 1 109 ? 6.651 -13.874 9.395 1.00 90.31 109 SER A O 1
ATOM 787 N N . THR A 1 110 ? 6.526 -13.463 7.191 1.00 88.88 110 THR A N 1
ATOM 788 C CA . THR A 1 110 ? 6.996 -12.068 7.295 1.00 88.88 110 THR A CA 1
ATOM 789 C C . THR A 1 110 ? 5.879 -11.046 7.159 1.00 88.88 110 THR A C 1
ATOM 791 O O . THR A 1 110 ? 6.120 -9.861 7.363 1.00 88.88 110 THR A O 1
ATOM 794 N N . HIS A 1 111 ? 4.684 -11.482 6.753 1.00 86.06 111 HIS A N 1
ATOM 795 C CA . HIS A 1 111 ? 3.557 -10.619 6.401 1.00 86.06 111 HIS A CA 1
ATOM 796 C C . HIS A 1 111 ? 3.929 -9.518 5.387 1.00 86.06 111 HIS A C 1
ATOM 798 O O . HIS A 1 111 ? 3.344 -8.438 5.361 1.00 86.06 111 HIS A O 1
ATOM 804 N N . LYS A 1 112 ? 4.930 -9.781 4.534 1.00 88.12 112 LYS A N 1
ATOM 805 C CA . LYS A 1 112 ? 5.289 -8.925 3.397 1.00 88.12 112 LYS A CA 1
ATOM 806 C C . LYS A 1 112 ? 4.501 -9.369 2.168 1.00 88.12 112 LYS A C 1
ATOM 808 O O . LYS A 1 112 ? 4.410 -10.567 1.897 1.00 88.12 112 LYS A O 1
ATOM 813 N N . LEU A 1 113 ? 3.976 -8.416 1.404 1.00 91.12 113 LEU A N 1
ATOM 814 C CA . LEU A 1 113 ? 3.366 -8.685 0.105 1.00 91.12 113 LEU A CA 1
ATOM 815 C C . LEU A 1 113 ? 4.441 -9.173 -0.883 1.00 91.12 113 LEU A C 1
ATOM 817 O O . LEU A 1 113 ? 5.428 -8.481 -1.133 1.00 91.12 113 LEU A O 1
ATOM 821 N N . ILE A 1 114 ? 4.257 -10.369 -1.431 1.00 93.12 114 ILE A N 1
ATOM 822 C CA . ILE A 1 114 ? 5.073 -10.943 -2.501 1.00 93.12 114 ILE A CA 1
ATOM 823 C C . ILE A 1 114 ? 4.331 -10.711 -3.815 1.00 93.12 114 ILE A C 1
ATOM 825 O O . ILE A 1 114 ? 3.165 -11.081 -3.942 1.00 93.12 114 ILE A O 1
ATOM 829 N N . SER A 1 115 ? 5.019 -10.124 -4.792 1.00 93.94 115 SER A N 1
ATOM 830 C CA . SER A 1 115 ? 4.523 -9.948 -6.158 1.00 93.94 115 SER A CA 1
ATOM 831 C C . SER A 1 115 ? 5.643 -10.208 -7.164 1.00 93.94 115 SER A C 1
ATOM 833 O O . SER A 1 115 ? 6.812 -10.254 -6.788 1.00 93.94 115 SER A O 1
ATOM 835 N N . GLU A 1 116 ? 5.291 -10.357 -8.439 1.00 93.62 116 GLU A N 1
ATOM 836 C CA . GLU A 1 116 ? 6.253 -10.500 -9.546 1.00 93.62 116 GLU A CA 1
ATOM 837 C C . GLU A 1 116 ? 6.935 -9.175 -9.918 1.00 93.62 116 GLU A C 1
ATOM 839 O O . GLU A 1 116 ? 7.921 -9.152 -10.651 1.00 93.62 116 GLU A O 1
ATOM 844 N N . CYS A 1 117 ? 6.410 -8.064 -9.406 1.00 92.94 117 CYS A N 1
ATOM 845 C CA . CYS A 1 117 ? 6.947 -6.737 -9.630 1.00 92.94 117 CYS A CA 1
ATOM 846 C C . CYS A 1 117 ? 8.110 -6.437 -8.678 1.00 92.94 117 CYS A C 1
ATOM 848 O O . CYS A 1 117 ? 8.183 -6.952 -7.560 1.00 92.94 117 CYS A O 1
ATOM 850 N N . VAL A 1 118 ? 9.019 -5.563 -9.118 1.00 89.62 118 VAL A N 1
ATOM 851 C CA . VAL A 1 118 ? 10.114 -5.062 -8.275 1.00 89.62 118 VAL A CA 1
ATOM 852 C C . VAL A 1 118 ? 9.567 -4.205 -7.133 1.00 89.62 118 VAL A C 1
ATOM 854 O O . VAL A 1 118 ? 8.479 -3.648 -7.251 1.00 89.62 118 VAL A O 1
ATOM 857 N N . GLU A 1 119 ? 10.332 -4.047 -6.049 1.00 88.00 119 GLU A N 1
ATOM 858 C CA . GLU A 1 119 ? 9.879 -3.395 -4.803 1.00 88.00 119 GLU A CA 1
ATOM 859 C C . GLU A 1 119 ? 9.368 -1.951 -4.979 1.00 88.00 119 GLU A C 1
ATOM 861 O O . GLU A 1 119 ? 8.562 -1.478 -4.180 1.00 88.00 119 GLU A O 1
ATOM 866 N N . THR A 1 120 ? 9.792 -1.264 -6.043 1.00 90.00 120 THR A N 1
ATOM 867 C CA . THR A 1 120 ? 9.361 0.098 -6.402 1.00 90.00 120 THR A CA 1
ATOM 868 C C . THR A 1 120 ? 8.085 0.147 -7.250 1.00 90.00 120 THR A C 1
ATOM 870 O O . THR A 1 120 ? 7.636 1.221 -7.660 1.00 90.00 120 THR A O 1
ATOM 873 N N . SER A 1 121 ? 7.487 -1.011 -7.528 1.00 92.50 121 SER A N 1
ATOM 874 C CA . SER A 1 121 ? 6.329 -1.175 -8.401 1.00 92.50 121 SER A CA 1
ATOM 875 C C . SER A 1 121 ? 5.321 -2.170 -7.824 1.00 92.50 121 SER A C 1
ATOM 877 O O . SER A 1 121 ? 5.594 -2.864 -6.844 1.00 92.50 121 SER A O 1
ATOM 879 N N . PHE A 1 122 ? 4.130 -2.219 -8.406 1.00 94.38 122 PHE A N 1
ATOM 880 C CA . PHE A 1 122 ? 3.056 -3.107 -7.991 1.00 94.38 122 PHE A CA 1
ATOM 881 C C . PHE A 1 122 ? 2.278 -3.628 -9.182 1.00 94.38 122 PHE A C 1
ATOM 883 O O . PHE A 1 122 ? 2.188 -2.973 -10.218 1.00 94.38 122 PHE A O 1
ATOM 890 N N . CYS A 1 123 ? 1.718 -4.823 -9.027 1.00 94.38 123 CYS A N 1
ATOM 891 C CA . CYS A 1 123 ? 0.953 -5.442 -10.089 1.00 94.38 123 CYS A CA 1
ATOM 892 C C . CYS A 1 123 ? -0.477 -4.910 -10.094 1.00 94.38 123 CYS A C 1
ATOM 894 O O . CYS A 1 123 ? -1.192 -5.063 -9.102 1.00 94.38 123 CYS A O 1
ATOM 896 N N . ALA A 1 124 ? -0.904 -4.330 -11.211 1.00 92.56 124 ALA A N 1
ATOM 897 C CA . ALA A 1 124 ? -2.298 -3.975 -11.425 1.00 92.56 124 ALA A CA 1
ATOM 898 C C . ALA A 1 124 ? -2.738 -4.277 -12.850 1.00 92.56 124 ALA A C 1
ATOM 900 O O . ALA A 1 124 ? -1.940 -4.421 -13.777 1.00 92.56 124 ALA A O 1
ATOM 901 N N . GLN A 1 125 ? -4.046 -4.406 -13.004 1.00 90.12 125 GLN A N 1
ATOM 902 C CA . GLN A 1 125 ? -4.667 -4.617 -14.291 1.00 90.12 125 GLN A CA 1
ATOM 903 C C . GLN A 1 125 ? -4.649 -3.298 -15.092 1.00 90.12 125 GLN A C 1
ATOM 905 O O . GLN A 1 125 ? -5.046 -2.264 -14.548 1.00 90.12 125 GLN A O 1
ATOM 910 N N . PRO A 1 126 ? -4.173 -3.287 -16.352 1.00 85.44 126 PRO A N 1
ATOM 911 C CA . PRO A 1 126 ? -4.146 -2.067 -17.145 1.00 85.44 126 PRO A CA 1
ATOM 912 C C . PRO A 1 126 ? -5.566 -1.560 -17.442 1.00 85.44 126 PRO A C 1
ATOM 914 O O . PRO A 1 126 ? -6.487 -2.367 -17.626 1.00 85.44 126 PRO A O 1
ATOM 917 N N . PRO A 1 127 ? -5.758 -0.229 -17.504 1.00 82.75 127 PRO A N 1
ATOM 918 C CA . PRO A 1 127 ? -7.067 0.365 -17.741 1.00 82.75 127 PRO A CA 1
ATOM 919 C C . PRO A 1 127 ? -7.663 -0.136 -19.063 1.00 82.75 127 PRO A C 1
ATOM 921 O O . PRO A 1 127 ? -6.960 -0.272 -20.061 1.00 82.75 127 PRO A O 1
ATOM 924 N N . GLY A 1 128 ? -8.963 -0.437 -19.059 1.00 80.62 128 GLY A N 1
ATOM 925 C CA . GLY A 1 128 ? -9.690 -0.915 -20.241 1.00 80.62 128 GLY A CA 1
ATOM 926 C C . GLY A 1 128 ? -9.601 -2.421 -20.507 1.00 80.62 128 GLY A C 1
ATOM 927 O O . GLY A 1 128 ? -10.248 -2.904 -21.433 1.00 80.62 128 GLY A O 1
ATOM 928 N N . THR A 1 129 ? -8.862 -3.192 -19.704 1.00 79.94 129 THR A N 1
ATOM 929 C CA . THR A 1 129 ? -8.937 -4.658 -19.792 1.00 79.94 129 THR A CA 1
ATOM 930 C C . THR A 1 129 ? -10.147 -5.193 -19.016 1.00 79.94 129 THR A C 1
ATOM 932 O O . THR A 1 129 ? -10.475 -4.670 -17.949 1.00 79.94 129 THR A O 1
ATOM 935 N N . PRO A 1 130 ? -10.848 -6.222 -19.530 1.00 76.75 130 PRO A N 1
ATOM 936 C CA . PRO A 1 130 ? -12.048 -6.734 -18.882 1.00 76.75 130 PRO A CA 1
ATOM 937 C C . PRO A 1 130 ? -11.695 -7.361 -17.533 1.00 76.75 130 PRO A C 1
ATOM 939 O O . PRO A 1 130 ? -10.700 -8.071 -17.419 1.00 76.75 130 PRO A O 1
ATOM 942 N N . VAL A 1 131 ? -12.533 -7.147 -16.518 1.00 66.44 131 VAL A N 1
ATOM 943 C CA . VAL A 1 131 ? -12.323 -7.580 -15.115 1.00 66.44 131 VAL A CA 1
ATOM 944 C C . VAL A 1 131 ? -12.071 -9.096 -14.977 1.00 66.44 131 VAL A C 1
ATOM 946 O O . VAL A 1 131 ? -11.486 -9.558 -14.004 1.00 66.44 131 VAL A O 1
ATOM 949 N N . ASN A 1 132 ? -12.453 -9.870 -15.999 1.00 62.06 132 ASN A N 1
ATOM 950 C CA . ASN A 1 132 ? -12.285 -11.321 -16.077 1.00 62.06 132 ASN A CA 1
ATOM 951 C C . ASN A 1 132 ? -11.071 -11.770 -16.918 1.00 62.06 132 ASN A C 1
ATOM 953 O O . ASN A 1 132 ? -10.897 -12.970 -17.128 1.00 62.06 132 ASN A O 1
ATOM 957 N N . ALA A 1 133 ? -10.228 -10.851 -17.410 1.00 62.00 133 ALA A N 1
ATOM 958 C CA . ALA A 1 133 ? -8.973 -11.176 -18.093 1.00 62.00 133 ALA A CA 1
ATOM 959 C C . ALA A 1 133 ? -7.968 -11.730 -17.078 1.00 62.00 133 ALA A C 1
ATOM 961 O O . ALA A 1 133 ? -7.126 -11.032 -16.512 1.00 62.00 133 ALA A O 1
ATOM 962 N N . THR A 1 134 ? -8.094 -13.020 -16.801 1.00 58.81 134 THR A N 1
ATOM 963 C CA . THR A 1 134 ? -7.269 -13.720 -15.830 1.00 58.81 134 THR A CA 1
ATOM 964 C C . THR A 1 134 ? -5.805 -13.725 -16.264 1.00 58.81 134 THR A C 1
ATOM 966 O O . THR A 1 134 ? -5.424 -14.502 -17.132 1.00 58.81 134 THR A O 1
ATOM 969 N N . GLY A 1 135 ? -4.982 -12.906 -15.606 1.00 66.31 135 GLY A N 1
ATOM 970 C CA . GLY A 1 135 ? -3.520 -13.043 -15.625 1.00 66.31 135 GLY A CA 1
ATOM 971 C C . GLY A 1 135 ? -2.741 -12.014 -16.442 1.00 66.31 135 GLY A C 1
ATOM 972 O O . GLY A 1 135 ? -1.536 -12.181 -16.581 1.00 66.31 135 GLY A O 1
ATOM 973 N N . LEU A 1 136 ? -3.379 -10.956 -16.954 1.00 83.94 136 LEU A N 1
ATOM 974 C CA . LEU A 1 136 ? -2.687 -9.905 -17.712 1.00 83.94 136 LEU A CA 1
ATOM 975 C C . LEU A 1 136 ? -2.625 -8.601 -16.911 1.00 83.94 136 LEU A C 1
ATOM 977 O O . LEU A 1 136 ? -3.375 -7.660 -17.161 1.00 83.94 136 LEU A O 1
ATOM 981 N N . GLY A 1 137 ? -1.749 -8.564 -15.911 1.00 90.81 137 GLY A N 1
ATOM 982 C CA . GLY A 1 137 ? -1.372 -7.345 -15.201 1.00 90.81 137 GLY A CA 1
ATOM 983 C C . GLY A 1 137 ? -0.074 -6.745 -15.740 1.00 90.81 137 GLY A C 1
ATOM 984 O O . GLY A 1 137 ? 0.681 -7.378 -16.483 1.00 90.81 137 GLY A O 1
ATOM 985 N N . ILE A 1 138 ? 0.187 -5.505 -15.344 1.00 92.38 138 ILE A N 1
ATOM 986 C CA . ILE A 1 138 ? 1.427 -4.782 -15.627 1.00 92.38 138 ILE A CA 1
ATOM 987 C C . ILE A 1 138 ? 1.956 -4.196 -14.314 1.00 92.38 138 ILE A C 1
ATOM 989 O O . ILE A 1 138 ? 1.181 -3.823 -13.430 1.00 92.38 138 ILE A O 1
ATOM 993 N N . CYS A 1 139 ? 3.279 -4.122 -14.177 1.00 93.69 139 CYS A N 1
ATOM 994 C CA . CYS A 1 139 ? 3.914 -3.464 -13.040 1.00 93.69 139 CYS A CA 1
ATOM 995 C C . CYS A 1 139 ? 3.865 -1.934 -13.170 1.00 93.69 139 CYS A C 1
ATOM 997 O O . CYS A 1 139 ? 4.580 -1.338 -13.983 1.00 93.69 139 CYS A O 1
ATOM 999 N N . PHE A 1 140 ? 3.057 -1.294 -12.329 1.00 93.25 140 PHE A N 1
ATOM 1000 C CA . PHE A 1 140 ? 2.963 0.160 -12.200 1.00 93.25 140 PHE A CA 1
ATOM 1001 C C . PHE A 1 140 ? 3.901 0.668 -11.102 1.00 93.25 140 PHE A C 1
ATOM 1003 O O . PHE A 1 140 ? 4.095 -0.032 -10.109 1.00 93.25 140 PHE A O 1
ATOM 1010 N N . PRO A 1 141 ? 4.495 1.864 -11.234 1.00 92.50 141 PRO A N 1
ATOM 1011 C CA . PRO A 1 141 ? 5.295 2.448 -10.165 1.00 92.50 141 PRO A CA 1
ATOM 1012 C C . PRO A 1 141 ? 4.402 2.730 -8.953 1.00 92.50 141 PRO A C 1
ATOM 1014 O O . PRO A 1 141 ? 3.244 3.122 -9.111 1.00 92.50 141 PRO A O 1
ATOM 1017 N N . ARG A 1 142 ? 4.923 2.551 -7.736 1.00 94.31 142 ARG A N 1
ATOM 1018 C CA . ARG A 1 142 ? 4.156 2.901 -6.531 1.00 94.31 142 ARG A CA 1
ATOM 1019 C C . ARG A 1 142 ? 3.888 4.403 -6.488 1.00 94.31 142 ARG A C 1
ATOM 1021 O O . ARG A 1 142 ? 4.776 5.206 -6.764 1.00 94.31 142 ARG A O 1
ATOM 1028 N N . LEU A 1 143 ? 2.670 4.761 -6.098 1.00 95.31 143 LEU A N 1
ATOM 1029 C CA . LEU A 1 143 ? 2.200 6.149 -6.046 1.00 95.31 143 LEU A CA 1
ATOM 1030 C C . LEU A 1 143 ? 2.297 6.757 -4.644 1.00 95.31 143 LEU A C 1
ATOM 1032 O O . LEU A 1 143 ? 2.243 7.972 -4.486 1.00 95.31 143 LEU A O 1
ATOM 1036 N N . CYS A 1 144 ? 2.449 5.918 -3.625 1.00 97.00 144 CYS A N 1
ATOM 1037 C CA . CYS A 1 144 ? 2.632 6.329 -2.242 1.00 97.00 144 CYS A CA 1
ATOM 1038 C C . CYS A 1 144 ? 3.637 5.417 -1.542 1.00 97.00 144 CYS A C 1
ATOM 1040 O O . CYS A 1 144 ? 3.966 4.328 -2.029 1.00 97.00 144 CYS A O 1
ATOM 1042 N N . ARG A 1 145 ? 4.107 5.857 -0.377 1.00 95.38 145 ARG A N 1
ATOM 1043 C CA . ARG A 1 145 ? 4.911 5.041 0.534 1.00 95.38 145 ARG A CA 1
ATOM 1044 C C . ARG A 1 145 ? 4.373 5.122 1.955 1.00 95.38 145 ARG A C 1
ATOM 1046 O O . ARG A 1 145 ? 3.830 6.149 2.358 1.00 95.38 145 ARG A O 1
ATOM 1053 N N . ARG A 1 146 ? 4.590 4.047 2.709 1.00 93.25 146 ARG A N 1
ATOM 1054 C CA . ARG A 1 146 ? 4.384 4.021 4.159 1.00 93.25 146 ARG A CA 1
ATOM 1055 C C . ARG A 1 146 ? 5.652 4.404 4.912 1.00 93.25 146 ARG A C 1
ATOM 1057 O O . ARG A 1 146 ? 5.616 5.261 5.784 1.00 93.25 146 ARG A O 1
ATOM 1064 N N . ASP A 1 147 ? 6.765 3.765 4.565 1.00 92.00 147 ASP A N 1
ATOM 1065 C CA . ASP A 1 147 ? 8.000 3.896 5.332 1.00 92.00 147 ASP A CA 1
ATOM 1066 C C . ASP A 1 147 ? 8.750 5.186 4.966 1.00 92.00 147 ASP A C 1
ATOM 1068 O O . ASP A 1 147 ? 8.729 5.650 3.816 1.00 92.00 147 ASP A O 1
ATOM 1072 N N . GLU A 1 148 ? 9.453 5.763 5.946 1.00 90.81 148 GLU A N 1
ATOM 1073 C CA . GLU A 1 148 ? 10.262 6.967 5.731 1.00 90.81 148 GLU A CA 1
ATOM 1074 C C . GLU A 1 148 ? 11.430 6.739 4.769 1.00 90.81 148 GLU A C 1
ATOM 1076 O O . GLU A 1 148 ? 11.768 7.614 3.968 1.00 90.81 148 GLU A O 1
ATOM 1081 N N . TYR A 1 149 ? 11.959 5.520 4.769 1.00 90.31 149 TYR A N 1
ATOM 1082 C CA . TYR A 1 149 ? 13.082 5.108 3.940 1.00 90.31 149 TYR A CA 1
ATOM 1083 C C . TYR A 1 149 ? 12.740 3.792 3.230 1.00 90.31 149 TYR A C 1
ATOM 1085 O O . TYR A 1 149 ? 13.162 2.724 3.675 1.00 90.31 149 TYR A O 1
ATOM 1093 N N . PRO A 1 150 ? 11.929 3.832 2.153 1.00 89.00 150 PRO A N 1
ATOM 1094 C CA . PRO A 1 150 ? 11.522 2.621 1.457 1.00 89.00 150 PRO A CA 1
ATOM 1095 C C . PRO A 1 150 ? 12.712 1.989 0.723 1.00 89.00 150 PRO A C 1
ATOM 1097 O O . PRO A 1 150 ? 13.487 2.670 0.046 1.00 89.00 150 PRO A O 1
ATOM 1100 N N . PHE A 1 151 ? 12.833 0.664 0.821 1.00 85.12 151 PHE A N 1
ATOM 1101 C CA . PHE A 1 151 ? 13.828 -0.097 0.067 1.00 85.12 151 PHE A CA 1
ATOM 1102 C C . PHE A 1 151 ? 13.601 0.029 -1.448 1.00 85.12 151 PHE A C 1
ATOM 1104 O O . PHE A 1 151 ? 12.478 0.210 -1.917 1.00 85.12 151 PHE A O 1
ATOM 1111 N N . GLY A 1 152 ? 14.689 -0.042 -2.219 1.00 82.94 152 GLY A N 1
ATOM 1112 C CA . GLY A 1 152 ? 14.655 0.018 -3.686 1.00 82.94 152 GLY A CA 1
ATOM 1113 C C . GLY A 1 152 ? 14.619 1.425 -4.295 1.00 82.94 152 GLY A C 1
ATOM 1114 O O . GLY A 1 152 ? 14.723 1.545 -5.514 1.00 82.94 152 GLY A O 1
ATOM 1115 N N . TYR A 1 153 ? 14.522 2.481 -3.481 1.00 83.50 153 TYR A N 1
ATOM 1116 C CA . TYR A 1 153 ? 14.565 3.868 -3.951 1.00 83.50 153 TYR A CA 1
ATOM 1117 C C . TYR A 1 153 ? 15.912 4.560 -3.685 1.00 83.50 153 TYR A C 1
ATOM 1119 O O . TYR A 1 153 ? 16.681 4.182 -2.797 1.00 83.50 153 TYR A O 1
ATOM 1127 N N . GLY A 1 154 ? 16.178 5.624 -4.450 1.00 70.94 154 GLY A N 1
ATOM 1128 C CA . GLY A 1 154 ? 17.343 6.495 -4.285 1.00 70.94 154 GLY A CA 1
ATOM 1129 C C . GLY A 1 154 ? 18.663 5.941 -4.836 1.00 70.94 154 GLY A C 1
ATOM 1130 O O . GLY A 1 154 ? 18.722 4.910 -5.504 1.00 70.94 154 GLY A O 1
ATOM 1131 N N . THR A 1 155 ? 19.753 6.657 -4.550 1.00 59.28 155 THR A N 1
ATOM 1132 C CA . THR A 1 155 ? 21.107 6.372 -5.067 1.00 59.28 155 THR A CA 1
ATOM 1133 C C . THR A 1 155 ? 21.758 5.144 -4.423 1.00 59.28 155 THR A C 1
ATOM 1135 O O . THR A 1 155 ? 22.680 4.564 -4.987 1.00 59.28 155 THR A O 1
ATOM 1138 N N . TYR A 1 156 ? 21.288 4.720 -3.247 1.00 52.25 156 TYR A N 1
ATOM 1139 C CA . TYR A 1 156 ? 21.877 3.607 -2.488 1.00 52.25 156 TYR A CA 1
ATOM 1140 C C . TYR A 1 156 ? 20.992 2.351 -2.455 1.00 52.25 156 TYR A C 1
ATOM 1142 O O . TYR A 1 156 ? 21.490 1.259 -2.177 1.00 52.25 156 TYR A O 1
ATOM 1150 N N . GLY A 1 157 ? 19.699 2.472 -2.770 1.00 47.78 157 GLY A N 1
ATOM 1151 C CA . GLY A 1 157 ? 18.738 1.376 -2.704 1.00 47.78 157 GLY A CA 1
ATOM 1152 C C . GLY A 1 157 ? 18.684 0.567 -3.993 1.00 47.78 157 GLY A C 1
ATOM 1153 O O . GLY A 1 157 ? 17.861 0.862 -4.842 1.00 47.78 157 GLY A O 1
ATOM 1154 N N . GLY A 1 158 ? 19.550 -0.442 -4.132 1.00 46.81 158 GLY A N 1
ATOM 1155 C CA . GLY A 1 158 ? 19.333 -1.705 -4.873 1.00 46.81 158 GLY A CA 1
ATOM 1156 C C . GLY A 1 158 ? 19.000 -1.714 -6.379 1.00 46.81 158 GLY A C 1
ATOM 1157 O O . GLY A 1 158 ? 19.322 -2.695 -7.041 1.00 46.81 158 GLY A O 1
ATOM 1158 N N . GLY A 1 159 ? 18.394 -0.677 -6.957 1.00 49.59 159 GLY A N 1
ATOM 1159 C CA . GLY A 1 159 ? 17.845 -0.716 -8.310 1.00 49.59 159 GLY A CA 1
ATOM 1160 C C . GLY A 1 159 ? 18.894 -0.535 -9.394 1.00 49.59 159 GLY A C 1
ATOM 1161 O O . GLY A 1 159 ? 18.863 -1.247 -10.385 1.00 49.59 159 GLY A O 1
ATOM 1162 N N . GLN A 1 160 ? 19.839 0.389 -9.208 1.00 51.78 160 GLN A N 1
ATOM 1163 C CA . GLN A 1 160 ? 20.950 0.627 -10.139 1.00 51.78 160 GLN A CA 1
ATOM 1164 C C . GLN A 1 160 ? 22.004 1.613 -9.603 1.00 51.78 160 GLN A C 1
ATOM 1166 O O . GLN A 1 160 ? 22.996 1.842 -10.284 1.00 51.78 160 GLN A O 1
ATOM 1171 N N . GLY A 1 161 ? 21.848 2.179 -8.400 1.00 50.47 161 GLY A N 1
ATOM 1172 C CA . GLY A 1 161 ? 22.539 3.399 -7.952 1.00 50.47 161 GLY A CA 1
ATOM 1173 C C . GLY A 1 161 ? 24.071 3.369 -7.804 1.00 50.47 161 GLY A C 1
ATOM 1174 O O . GLY A 1 161 ? 24.678 4.395 -7.523 1.00 50.47 161 GLY A O 1
ATOM 1175 N N . ARG A 1 162 ? 24.730 2.234 -8.073 1.00 56.12 162 ARG A N 1
ATOM 1176 C CA . ARG A 1 162 ? 26.19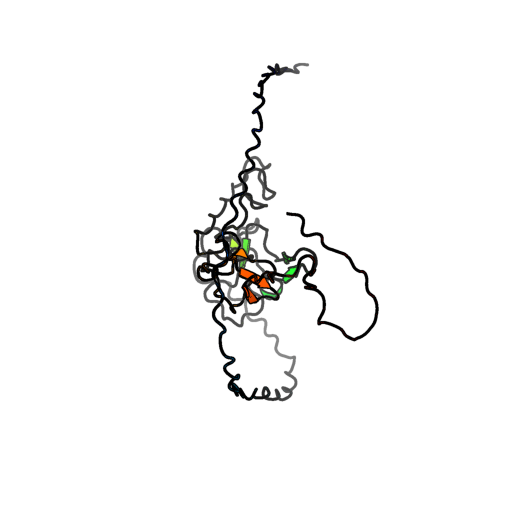6 2.175 -8.262 1.00 56.12 162 ARG A CA 1
ATOM 1177 C C . ARG A 1 162 ? 26.645 2.276 -9.724 1.00 56.12 162 ARG A C 1
ATOM 1179 O O . ARG A 1 162 ? 27.843 2.343 -9.987 1.00 56.12 162 ARG A O 1
ATOM 1186 N N . ARG A 1 163 ? 25.725 2.255 -10.692 1.00 62.97 163 ARG A N 1
ATOM 1187 C CA . ARG A 1 163 ? 26.052 2.422 -12.113 1.00 62.97 163 ARG A CA 1
ATOM 1188 C C . ARG A 1 163 ? 26.155 3.909 -12.425 1.00 62.97 163 ARG A C 1
ATOM 1190 O O . ARG A 1 163 ? 25.264 4.674 -12.076 1.00 62.97 163 ARG A O 1
ATOM 1197 N N . LYS A 1 164 ? 27.219 4.302 -13.133 1.00 64.62 164 LYS A N 1
ATOM 1198 C CA . LYS A 1 164 ? 27.550 5.705 -13.447 1.00 64.62 164 LYS A CA 1
ATOM 1199 C C . LYS A 1 164 ? 26.474 6.495 -14.219 1.00 64.62 164 LYS A C 1
ATOM 1201 O O . LYS A 1 164 ? 26.634 7.693 -14.332 1.00 64.62 164 LYS A O 1
ATOM 1206 N N . ASN A 1 165 ? 25.383 5.872 -14.673 1.00 65.25 165 ASN A N 1
ATOM 1207 C CA . ASN A 1 165 ? 24.257 6.512 -15.372 1.00 65.25 165 ASN A CA 1
ATOM 1208 C C . ASN A 1 165 ? 22.893 5.967 -14.896 1.00 65.25 165 ASN A C 1
ATOM 1210 O O . ASN A 1 165 ? 21.959 5.833 -15.683 1.00 65.25 165 ASN A O 1
ATOM 1214 N N . ALA A 1 166 ? 22.793 5.549 -13.633 1.00 64.94 166 ALA A N 1
ATOM 1215 C CA . ALA A 1 166 ? 21.545 5.034 -13.083 1.00 64.94 166 ALA A CA 1
ATOM 1216 C C . ALA A 1 166 ? 20.470 6.124 -13.032 1.00 64.94 166 ALA A C 1
ATOM 1218 O O . ALA A 1 166 ? 20.684 7.183 -12.442 1.00 64.94 166 ALA A O 1
ATOM 1219 N N . THR A 1 167 ? 19.298 5.851 -13.601 1.00 68.69 167 THR A N 1
ATOM 1220 C CA . THR A 1 167 ? 18.131 6.721 -13.443 1.00 68.69 167 THR A CA 1
ATOM 1221 C C . THR A 1 167 ? 17.713 6.719 -11.975 1.00 68.69 167 THR A C 1
ATOM 1223 O O . THR A 1 167 ? 17.383 5.672 -11.416 1.00 68.69 167 THR A O 1
ATOM 1226 N N . VAL A 1 168 ? 17.749 7.887 -11.332 1.00 75.38 168 VAL A N 1
ATOM 1227 C CA . VAL A 1 168 ? 17.274 8.042 -9.954 1.00 75.38 168 VAL A CA 1
ATOM 1228 C C . VAL A 1 168 ? 15.756 7.890 -9.964 1.00 75.38 168 VAL A C 1
ATOM 1230 O O . VAL A 1 168 ? 15.051 8.714 -10.541 1.00 75.38 168 VAL A O 1
ATOM 1233 N N . ILE A 1 169 ? 15.253 6.822 -9.345 1.00 80.50 169 ILE A N 1
ATOM 1234 C CA . ILE A 1 169 ? 13.812 6.616 -9.186 1.00 80.50 169 ILE A CA 1
ATOM 1235 C C . ILE A 1 169 ? 13.328 7.571 -8.084 1.00 80.50 169 ILE A C 1
ATOM 1237 O O . ILE A 1 169 ? 13.837 7.480 -6.959 1.00 80.50 169 ILE A O 1
ATOM 1241 N N . PRO A 1 170 ? 12.373 8.479 -8.367 1.00 86.62 170 PRO A N 1
ATOM 1242 C CA . PRO A 1 170 ? 11.850 9.392 -7.361 1.00 86.62 170 PRO A CA 1
ATOM 1243 C C . PRO A 1 170 ? 11.140 8.610 -6.253 1.00 86.62 170 PRO A C 1
ATOM 1245 O O . PRO A 1 170 ? 10.408 7.654 -6.514 1.00 86.62 170 PRO A O 1
ATOM 1248 N N . ILE A 1 171 ? 11.370 9.017 -5.005 1.00 91.31 171 ILE A N 1
ATOM 1249 C CA . ILE A 1 171 ? 10.695 8.444 -3.839 1.00 91.31 171 ILE A CA 1
ATOM 1250 C C . ILE A 1 171 ? 9.240 8.951 -3.834 1.00 91.31 171 ILE A C 1
ATOM 1252 O O . ILE A 1 171 ? 9.046 10.168 -3.842 1.00 91.31 171 ILE A O 1
ATOM 1256 N N . PRO A 1 172 ? 8.220 8.070 -3.792 1.00 93.81 172 PRO A N 1
ATOM 1257 C CA . PRO A 1 172 ? 6.823 8.485 -3.715 1.00 93.81 172 PRO A CA 1
ATOM 1258 C C . PRO A 1 172 ? 6.543 9.310 -2.449 1.00 93.81 172 PRO A C 1
ATOM 1260 O O . PRO A 1 172 ? 7.222 9.129 -1.435 1.00 93.81 172 PRO A O 1
ATOM 1263 N N . PRO A 1 173 ? 5.546 10.204 -2.445 1.00 96.25 173 PRO A N 1
ATOM 1264 C CA . PRO A 1 173 ? 5.178 10.938 -1.240 1.00 96.25 173 PRO A CA 1
ATOM 1265 C C . PRO A 1 173 ? 4.572 10.009 -0.173 1.00 96.25 173 PRO A C 1
ATOM 1267 O O . PRO A 1 173 ? 4.015 8.950 -0.476 1.00 96.25 173 PRO A O 1
ATOM 1270 N N . MET A 1 174 ? 4.679 10.418 1.094 1.00 96.69 174 MET A N 1
ATOM 1271 C CA . MET A 1 174 ? 3.861 9.838 2.162 1.00 96.69 174 MET A CA 1
ATOM 1272 C C . MET A 1 174 ? 2.419 10.324 2.034 1.00 96.69 174 MET A C 1
ATOM 1274 O O . MET A 1 174 ? 2.170 11.428 1.545 1.00 96.69 174 MET A O 1
ATOM 1278 N N . CYS A 1 175 ? 1.480 9.514 2.512 1.00 97.69 175 CYS A N 1
ATOM 1279 C CA . CYS A 1 175 ? 0.080 9.906 2.552 1.00 97.69 175 CYS A CA 1
ATOM 1280 C C . CYS A 1 175 ? -0.183 10.967 3.634 1.00 97.69 175 CYS A C 1
ATOM 1282 O O . CYS A 1 175 ? 0.439 10.922 4.700 1.00 97.69 175 CYS A O 1
ATOM 1284 N N . PRO A 1 176 ? -1.075 11.943 3.376 1.00 96.94 176 PRO A N 1
ATOM 1285 C CA . PRO A 1 176 ? -1.487 12.906 4.389 1.00 96.94 176 PRO A CA 1
ATOM 1286 C C . PRO A 1 176 ? -2.255 12.223 5.532 1.00 96.94 176 PRO A C 1
ATOM 1288 O O . PRO A 1 176 ? -2.766 11.113 5.389 1.00 96.94 176 PRO A O 1
ATOM 1291 N N . LYS A 1 177 ? -2.371 12.907 6.675 1.00 94.69 177 LYS A N 1
ATOM 1292 C CA . LYS A 1 177 ? -3.148 12.415 7.827 1.00 94.69 177 LYS A CA 1
ATOM 1293 C C . LYS A 1 177 ? -4.609 12.150 7.435 1.00 94.69 177 LYS A C 1
ATOM 1295 O O . LYS A 1 177 ? -5.172 12.934 6.673 1.00 94.69 177 LYS A O 1
ATOM 1300 N N . GLY A 1 178 ? -5.211 11.087 7.972 1.00 94.94 178 GLY A N 1
ATOM 1301 C CA . GLY A 1 178 ? -6.557 10.634 7.592 1.00 94.94 178 GLY A CA 1
ATOM 1302 C C . GLY A 1 178 ? -6.574 9.733 6.351 1.00 94.94 178 GLY A C 1
ATOM 1303 O O . GLY A 1 178 ? -7.639 9.314 5.897 1.00 94.94 178 GLY A O 1
ATOM 1304 N N . THR A 1 179 ? -5.403 9.447 5.774 1.00 97.69 179 THR A N 1
ATOM 1305 C CA . THR A 1 179 ? -5.246 8.521 4.653 1.00 97.69 179 THR A CA 1
ATOM 1306 C C . THR A 1 179 ? -4.067 7.587 4.890 1.00 97.69 179 THR A C 1
ATOM 1308 O O . THR A 1 179 ? -3.100 7.944 5.562 1.00 97.69 179 THR A O 1
ATOM 1311 N N . PHE A 1 180 ? -4.110 6.409 4.280 1.00 97.31 180 PHE A N 1
ATOM 1312 C CA . PHE A 1 180 ? -3.054 5.410 4.353 1.00 97.31 180 PHE A CA 1
ATOM 1313 C C . PHE A 1 180 ? -2.590 4.981 2.958 1.00 97.31 180 PHE A C 1
ATOM 1315 O O . PHE A 1 180 ? -3.309 5.111 1.965 1.00 97.31 180 PHE A O 1
ATOM 1322 N N . CYS A 1 181 ? -1.372 4.442 2.887 1.00 97.25 181 CYS A N 1
ATOM 1323 C CA . CYS A 1 181 ? -0.849 3.802 1.685 1.00 97.25 181 CYS A CA 1
ATOM 1324 C C . CYS A 1 181 ? -1.050 2.281 1.801 1.00 97.25 181 CYS A C 1
ATOM 1326 O O . CYS A 1 181 ? -0.503 1.697 2.739 1.00 97.25 181 CYS A O 1
ATOM 1328 N N . PRO A 1 182 ? -1.805 1.623 0.901 1.00 95.69 182 PRO A N 1
ATOM 1329 C CA . PRO A 1 182 ? -1.957 0.169 0.929 1.00 95.69 182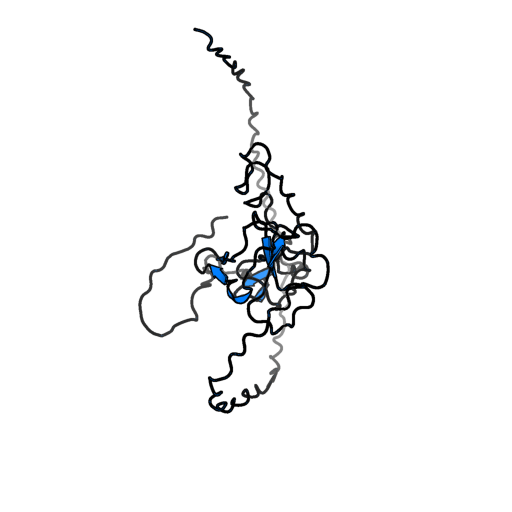 PRO A CA 1
ATOM 1330 C C . PRO A 1 182 ? -0.613 -0.518 0.654 1.00 95.69 182 PRO A C 1
ATOM 1332 O O . PRO A 1 182 ? 0.269 0.080 0.031 1.00 95.69 182 PRO A O 1
ATOM 1335 N N . ASP A 1 183 ? -0.457 -1.789 1.023 1.00 93.19 183 ASP A N 1
ATOM 1336 C CA . ASP A 1 183 ? 0.797 -2.532 0.803 1.00 93.19 183 ASP A CA 1
ATOM 1337 C C . ASP A 1 183 ? 1.175 -2.665 -0.676 1.00 93.19 183 ASP A C 1
ATOM 1339 O O . ASP A 1 183 ? 2.356 -2.763 -1.037 1.00 93.19 183 ASP A O 1
ATOM 1343 N N . THR A 1 184 ? 0.163 -2.632 -1.543 1.00 93.56 184 THR A N 1
ATOM 1344 C CA . THR A 1 184 ? 0.345 -2.546 -2.993 1.00 93.56 184 THR A CA 1
ATOM 1345 C C . THR A 1 184 ? 1.002 -1.231 -3.411 1.00 93.56 184 THR A C 1
ATOM 1347 O O . THR A 1 184 ? 1.671 -1.196 -4.429 1.00 93.56 184 THR A O 1
ATOM 1350 N N . GLY A 1 185 ? 0.877 -0.144 -2.654 1.00 95.00 185 GLY A N 1
ATOM 1351 C CA . GLY A 1 185 ? 1.385 1.168 -3.053 1.00 95.00 185 GLY A CA 1
ATOM 1352 C C . GLY A 1 185 ? 0.588 1.792 -4.200 1.00 95.00 185 GLY A C 1
ATOM 1353 O O . GLY A 1 185 ? 1.120 2.628 -4.931 1.00 95.00 185 GLY A O 1
ATOM 1354 N N . SER A 1 186 ? -0.684 1.402 -4.361 1.00 94.44 186 SER A N 1
ATOM 1355 C CA . SER A 1 186 ? -1.564 1.868 -5.442 1.00 94.44 186 SER A CA 1
ATOM 1356 C C . SER A 1 186 ? -1.992 3.338 -5.335 1.00 94.44 186 SER A C 1
ATOM 1358 O O . SER A 1 186 ? -2.798 3.785 -6.142 1.00 94.44 186 SER A O 1
ATOM 1360 N N . GLY A 1 187 ? -1.533 4.068 -4.317 1.00 96.38 187 GLY A N 1
ATOM 1361 C CA . GLY A 1 187 ? -1.956 5.435 -4.002 1.00 96.38 187 GLY A CA 1
ATOM 1362 C C . GLY A 1 187 ? -2.666 5.533 -2.654 1.00 96.38 187 GLY A C 1
ATOM 1363 O O . GLY A 1 187 ? -3.098 4.526 -2.095 1.00 96.38 187 GLY A O 1
ATOM 1364 N N . CYS A 1 188 ? -2.750 6.753 -2.127 1.00 98.00 188 CYS A N 1
ATOM 1365 C CA . CYS A 1 188 ? -3.344 7.015 -0.820 1.00 98.00 188 CYS A CA 1
ATOM 1366 C C . CYS A 1 188 ? -4.854 6.762 -0.826 1.00 98.00 188 CYS A C 1
ATOM 1368 O O . CYS A 1 188 ? -5.552 7.158 -1.761 1.00 98.00 188 CYS A O 1
ATOM 1370 N N . ARG A 1 189 ? -5.352 6.113 0.227 1.00 97.69 189 ARG A N 1
ATOM 1371 C CA . ARG A 1 189 ? -6.772 5.808 0.449 1.00 97.69 189 ARG A CA 1
ATOM 1372 C C . ARG A 1 189 ? -7.213 6.358 1.796 1.00 97.69 189 ARG A C 1
ATOM 1374 O O . ARG A 1 189 ? -6.387 6.487 2.689 1.00 97.69 189 ARG A O 1
ATOM 1381 N N . LEU A 1 190 ? -8.494 6.676 1.944 1.00 98.00 190 LEU A N 1
ATOM 1382 C CA . LEU A 1 190 ? -9.058 7.068 3.238 1.00 98.00 190 LEU A CA 1
ATOM 1383 C C . LEU A 1 190 ? -8.910 5.932 4.249 1.00 98.00 190 LEU A C 1
ATOM 1385 O O . LEU A 1 190 ? -9.044 4.771 3.869 1.00 98.00 190 LEU A O 1
ATOM 1389 N N . GLU A 1 191 ? -8.645 6.281 5.507 1.00 97.56 191 GLU A N 1
ATOM 1390 C CA . GLU A 1 191 ? -8.677 5.331 6.622 1.00 97.56 191 GLU A CA 1
ATOM 1391 C C . GLU A 1 191 ? -10.021 4.579 6.678 1.00 97.56 191 GLU A C 1
ATOM 1393 O O . GLU A 1 191 ? -11.084 5.107 6.350 1.00 97.56 191 GLU A O 1
ATOM 1398 N N . VAL A 1 192 ? -9.954 3.310 7.062 1.00 97.81 192 VAL A N 1
ATOM 1399 C CA . VAL A 1 192 ? -11.062 2.363 7.110 1.00 97.81 192 VAL A CA 1
ATOM 1400 C C . VAL A 1 192 ? -11.787 2.500 8.441 1.00 97.81 192 VAL A C 1
ATOM 1402 O O . VAL A 1 192 ? -11.177 2.434 9.507 1.00 97.81 192 VAL A O 1
ATOM 1405 N N . GLU A 1 193 ? -13.105 2.650 8.393 1.00 97.19 193 GLU A N 1
ATOM 1406 C CA . GLU A 1 193 ? -13.934 2.715 9.594 1.00 97.19 193 GLU A CA 1
ATOM 1407 C C . GLU A 1 193 ? -13.884 1.413 10.415 1.00 97.19 193 GLU A C 1
ATOM 1409 O O . GLU A 1 193 ? -13.574 0.328 9.916 1.00 97.19 193 GLU A O 1
ATOM 1414 N N . ILE A 1 194 ? -14.223 1.508 11.703 1.00 96.19 194 ILE A N 1
ATOM 1415 C CA . ILE A 1 194 ? -14.320 0.343 12.589 1.00 96.19 194 ILE A CA 1
ATOM 1416 C C . ILE A 1 194 ? -15.336 -0.662 12.026 1.00 96.19 194 ILE A C 1
ATOM 1418 O O . ILE A 1 194 ? -16.445 -0.299 11.649 1.00 96.19 194 ILE A O 1
ATOM 1422 N N . GLY A 1 195 ? -14.956 -1.939 11.984 1.00 95.88 195 GLY A N 1
ATOM 1423 C CA . GLY A 1 195 ? -15.712 -3.020 11.348 1.00 95.88 195 GLY A CA 1
ATOM 1424 C C . GLY A 1 195 ? -15.412 -3.204 9.856 1.00 95.88 195 GLY A C 1
ATOM 1425 O O . GLY A 1 195 ? -15.800 -4.225 9.285 1.00 95.88 195 GLY A O 1
ATOM 1426 N N . GLY A 1 196 ? -14.701 -2.266 9.223 1.00 97.25 196 GLY A N 1
ATOM 1427 C CA . GLY A 1 196 ? -14.275 -2.371 7.830 1.00 97.25 196 GLY A CA 1
ATOM 1428 C C . GLY A 1 196 ? -13.096 -3.326 7.620 1.00 97.25 196 GLY A C 1
ATOM 1429 O O . GLY A 1 196 ? -12.431 -3.750 8.566 1.00 97.25 196 GLY A O 1
ATOM 1430 N N . GLN A 1 197 ? -12.849 -3.673 6.353 1.00 97.25 197 GLN A N 1
ATOM 1431 C CA . GLN A 1 197 ? -11.783 -4.594 5.948 1.00 97.25 197 GLN A CA 1
ATOM 1432 C C . GLN A 1 197 ? -10.425 -3.889 5.871 1.00 97.25 197 GLN A C 1
ATOM 1434 O O . GLN A 1 197 ? -10.313 -2.833 5.250 1.00 97.25 197 GLN A O 1
ATOM 1439 N N . CYS A 1 198 ? -9.390 -4.507 6.431 1.00 96.56 198 CYS A N 1
ATOM 1440 C CA . CYS A 1 198 ? -8.021 -3.991 6.449 1.00 96.56 198 CYS A CA 1
ATOM 1441 C C . CYS A 1 198 ? -6.996 -5.088 6.126 1.00 96.56 198 CYS A C 1
ATOM 1443 O O . CYS A 1 198 ? -7.279 -6.285 6.200 1.00 96.56 198 CYS A O 1
ATOM 1445 N N . GLU A 1 199 ? -5.788 -4.688 5.739 1.00 93.75 199 GLU A N 1
ATOM 1446 C CA . GLU A 1 199 ? -4.680 -5.611 5.490 1.00 93.75 199 GLU A CA 1
ATOM 1447 C C . GLU A 1 199 ? -4.058 -6.081 6.821 1.00 93.75 199 GLU A C 1
ATOM 1449 O O . GLU A 1 199 ? -3.900 -5.311 7.764 1.00 93.75 199 GLU A O 1
ATOM 1454 N N . LEU A 1 200 ? -3.701 -7.367 6.921 1.00 89.12 200 LEU A N 1
ATOM 1455 C CA . LEU A 1 200 ? -3.240 -7.978 8.174 1.00 89.12 200 LEU A CA 1
ATOM 1456 C C . LEU A 1 200 ? -2.054 -7.215 8.795 1.00 89.12 200 LEU A C 1
ATOM 1458 O O . LEU A 1 200 ? -1.028 -7.035 8.141 1.00 89.12 200 LEU A O 1
ATOM 1462 N N . ALA A 1 201 ? -2.174 -6.856 10.080 1.00 86.31 201 ALA A N 1
ATOM 1463 C CA . ALA A 1 201 ? -1.165 -6.097 10.828 1.00 86.31 201 ALA A CA 1
ATOM 1464 C C . ALA A 1 201 ? -0.847 -4.718 10.213 1.00 86.31 201 ALA A C 1
ATOM 1466 O O . ALA A 1 201 ? 0.306 -4.271 10.215 1.00 86.31 201 ALA A O 1
ATOM 1467 N N . ARG A 1 202 ? -1.874 -4.063 9.660 1.00 94.19 202 ARG A N 1
ATOM 1468 C CA . ARG A 1 202 ? -1.828 -2.689 9.149 1.00 94.19 202 ARG A CA 1
ATOM 1469 C C . ARG A 1 202 ? -2.775 -1.790 9.931 1.00 94.19 202 ARG A C 1
ATOM 1471 O O . ARG A 1 202 ? -3.816 -1.359 9.442 1.00 94.19 202 ARG A O 1
ATOM 1478 N N . ASP A 1 203 ? -2.415 -1.539 11.181 1.00 94.62 203 ASP A N 1
ATOM 1479 C CA . ASP A 1 203 ? -3.219 -0.750 12.120 1.00 94.62 203 ASP A CA 1
ATOM 1480 C C . ASP A 1 203 ? -3.383 0.700 11.655 1.00 94.62 203 ASP A C 1
ATOM 1482 O O . ASP A 1 203 ? -4.403 1.326 11.927 1.00 94.62 203 ASP A O 1
ATOM 1486 N N . GLU A 1 204 ? -2.417 1.213 10.888 1.00 93.81 204 GLU A N 1
ATOM 1487 C CA . GLU A 1 204 ? -2.461 2.539 10.274 1.00 93.81 204 GLU A CA 1
ATOM 1488 C C . GLU A 1 204 ? -3.573 2.702 9.229 1.00 93.81 204 GLU A C 1
ATOM 1490 O O . GLU A 1 204 ? -3.870 3.825 8.831 1.00 93.81 204 GLU A O 1
ATOM 1495 N N . GLN A 1 205 ? -4.169 1.603 8.758 1.00 96.75 205 GLN A N 1
ATOM 1496 C CA . GLN A 1 205 ? -5.302 1.657 7.833 1.00 96.75 205 GLN A CA 1
ATOM 1497 C C . GLN A 1 205 ? -6.599 1.957 8.556 1.00 96.75 205 GLN A C 1
ATOM 1499 O O . GLN A 1 205 ? -7.539 2.405 7.915 1.00 96.75 205 GLN A O 1
ATOM 1504 N N . CYS A 1 206 ? -6.673 1.684 9.856 1.00 97.56 206 CYS A N 1
ATOM 1505 C CA . CYS A 1 206 ? -7.897 1.820 10.617 1.00 97.56 206 CYS A CA 1
ATOM 1506 C C . CYS A 1 206 ? -8.045 3.242 11.152 1.00 97.56 206 CYS A C 1
ATOM 1508 O O . CYS A 1 206 ? -7.145 3.778 11.800 1.00 97.56 206 CYS A O 1
ATOM 1510 N N . MET A 1 207 ? -9.219 3.823 10.927 1.00 96.50 207 MET A N 1
ATOM 1511 C CA . MET A 1 207 ? -9.576 5.137 11.435 1.00 96.50 207 MET A CA 1
ATOM 1512 C C . MET A 1 207 ? -9.581 5.119 12.961 1.00 96.50 207 MET A C 1
ATOM 1514 O O . MET A 1 207 ? -10.097 4.189 13.593 1.00 96.50 207 MET A O 1
ATOM 1518 N N . ALA A 1 208 ? -9.016 6.165 13.562 1.00 93.38 208 ALA A N 1
ATOM 1519 C CA . ALA A 1 208 ? -9.044 6.314 15.008 1.00 93.38 208 ALA A CA 1
ATOM 1520 C C . ALA A 1 208 ? -10.501 6.364 15.519 1.00 93.38 208 ALA A C 1
ATOM 1522 O O . ALA A 1 208 ? -11.346 7.036 14.919 1.00 93.38 208 ALA A O 1
ATOM 1523 N N . PRO A 1 209 ? -10.820 5.673 16.626 1.00 91.88 209 PRO A N 1
ATOM 1524 C CA . PRO A 1 209 ? -12.149 5.727 17.218 1.00 91.88 209 PRO A CA 1
ATOM 1525 C C . PRO A 1 209 ? -12.494 7.145 17.710 1.00 91.88 209 PRO A C 1
ATOM 1527 O O . PRO A 1 209 ? -11.593 7.940 18.004 1.00 91.88 209 PRO A O 1
ATOM 1530 N N . PRO A 1 210 ? -13.795 7.466 17.862 1.00 92.62 210 PRO A N 1
ATOM 1531 C CA . PRO A 1 210 ? -14.228 8.738 18.427 1.00 92.62 210 PRO A CA 1
ATOM 1532 C C . PRO A 1 210 ? -13.547 9.026 19.776 1.00 92.62 210 PRO A C 1
ATOM 1534 O O . PRO A 1 210 ? -13.301 8.088 20.544 1.00 92.62 210 PRO A O 1
ATOM 1537 N N . PRO A 1 211 ? -13.239 10.297 20.096 1.00 91.88 211 PRO A N 1
ATOM 1538 C CA . PRO A 1 211 ? -12.632 10.662 21.370 1.00 91.88 211 PRO A CA 1
ATOM 1539 C C . PRO A 1 211 ? -13.460 10.143 22.549 1.00 91.88 211 PRO A C 1
ATOM 1541 O O . PRO A 1 211 ? -14.649 10.434 22.656 1.00 91.88 211 PRO A O 1
ATOM 1544 N N . ASN A 1 212 ? -12.827 9.387 23.444 1.00 86.75 212 ASN A N 1
ATOM 1545 C CA . ASN A 1 212 ? -13.453 8.900 24.667 1.00 86.75 212 ASN A CA 1
ATOM 1546 C C . ASN A 1 212 ? -12.846 9.647 25.867 1.00 86.75 212 ASN A C 1
ATOM 1548 O O . ASN A 1 212 ? -11.632 9.561 26.052 1.00 86.75 212 ASN A O 1
ATOM 1552 N N . PRO A 1 213 ? -13.640 10.351 26.700 1.00 90.88 213 PRO A N 1
ATOM 1553 C CA . PRO A 1 213 ? -13.113 11.108 27.841 1.00 90.88 213 PRO A CA 1
ATOM 1554 C C . PRO A 1 213 ? -12.423 10.226 28.892 1.00 90.88 213 PRO A C 1
ATOM 1556 O O . PRO A 1 213 ? -11.632 10.725 29.686 1.00 90.88 213 PRO A O 1
ATOM 1559 N N . ASN A 1 214 ? -12.696 8.919 28.886 1.00 89.00 214 ASN A N 1
ATOM 1560 C CA . ASN A 1 214 ? -12.142 7.963 29.843 1.00 89.00 214 ASN A CA 1
ATOM 1561 C C . ASN A 1 214 ? -10.843 7.294 29.361 1.00 89.00 214 ASN A C 1
ATOM 1563 O O . ASN A 1 214 ? -10.283 6.474 30.085 1.00 89.00 214 ASN A O 1
ATOM 1567 N N . VAL A 1 215 ? -10.378 7.593 28.143 1.00 85.94 215 VAL A N 1
ATOM 1568 C CA . VAL A 1 215 ? -9.186 6.974 27.546 1.00 85.94 215 VAL A CA 1
ATOM 1569 C C . VAL A 1 215 ? -8.219 8.070 27.122 1.00 85.94 215 VAL A C 1
ATOM 1571 O O . VAL A 1 215 ? -8.615 9.080 26.541 1.00 85.94 215 VAL A O 1
ATOM 1574 N N . ASN A 1 216 ? -6.927 7.877 27.388 1.00 88.12 216 ASN A N 1
ATOM 1575 C CA . ASN A 1 216 ? -5.917 8.815 26.917 1.00 88.12 216 ASN A CA 1
ATOM 1576 C C . ASN A 1 216 ? -5.970 8.891 25.373 1.00 88.12 216 ASN A C 1
ATOM 1578 O O . ASN A 1 216 ? -5.944 7.843 24.724 1.00 88.12 216 ASN A O 1
ATOM 1582 N N . PRO A 1 217 ? -5.976 10.083 24.746 1.00 87.25 217 PRO A N 1
ATOM 1583 C CA . PRO A 1 217 ? -5.984 10.209 23.285 1.00 87.25 217 PRO A CA 1
ATOM 1584 C C . PRO A 1 217 ? -4.863 9.432 22.577 1.00 87.25 217 PRO A C 1
ATOM 1586 O O . PRO A 1 217 ? -5.025 9.013 21.436 1.00 87.25 217 PRO A O 1
ATOM 1589 N N . LYS A 1 218 ? -3.726 9.202 23.252 1.00 87.19 218 LYS A N 1
ATOM 1590 C CA . LYS A 1 218 ? -2.617 8.390 22.721 1.00 87.19 218 LYS A CA 1
ATOM 1591 C C . LYS A 1 218 ? -2.908 6.887 22.696 1.00 87.19 218 LYS A C 1
ATOM 1593 O O . LYS A 1 218 ? -2.229 6.164 21.972 1.00 87.19 218 LYS A O 1
ATOM 1598 N N . GLU A 1 219 ? -3.858 6.420 23.495 1.00 87.25 219 GLU A N 1
ATOM 1599 C CA . GLU A 1 219 ? -4.245 5.011 23.638 1.00 87.25 219 GLU A CA 1
ATOM 1600 C C . GLU A 1 219 ? -5.535 4.687 22.877 1.00 87.25 219 GLU A C 1
ATOM 1602 O O . GLU A 1 219 ? -5.789 3.526 22.572 1.00 87.25 219 GLU A O 1
ATOM 1607 N N . ASN A 1 220 ? -6.314 5.710 22.515 1.00 89.50 220 ASN A N 1
ATOM 1608 C CA . ASN A 1 220 ? -7.548 5.585 21.746 1.00 89.50 220 ASN A CA 1
ATOM 1609 C C . ASN A 1 220 ? -7.255 5.298 20.260 1.00 89.50 220 ASN A C 1
ATOM 1611 O O . ASN A 1 220 ? -7.417 6.161 19.398 1.00 89.50 220 ASN A O 1
ATOM 1615 N N . LYS A 1 221 ? -6.751 4.094 19.973 1.00 92.44 221 LYS A N 1
ATOM 1616 C CA . LYS A 1 221 ? -6.357 3.634 18.634 1.00 92.44 221 LYS A CA 1
ATOM 1617 C C . LYS A 1 221 ? -7.214 2.456 18.173 1.00 92.44 221 LYS A C 1
ATOM 1619 O O . LYS A 1 221 ? -7.760 1.706 18.985 1.00 92.44 221 LYS A O 1
ATOM 1624 N N . ALA A 1 222 ? -7.293 2.289 16.859 1.00 94.62 222 ALA A N 1
ATOM 1625 C CA . ALA A 1 222 ? -7.820 1.092 16.223 1.00 94.62 222 ALA A CA 1
ATOM 1626 C C . ALA A 1 222 ? -6.671 0.156 15.820 1.00 94.62 222 ALA A C 1
ATOM 1628 O O . ALA A 1 222 ? -5.547 0.607 15.599 1.00 94.62 222 ALA A O 1
ATOM 1629 N N . ILE A 1 223 ? -6.956 -1.142 15.757 1.00 94.94 223 ILE A N 1
ATOM 1630 C CA . ILE A 1 223 ? -6.027 -2.197 15.340 1.00 94.94 223 ILE A CA 1
ATOM 1631 C C . ILE A 1 223 ? -6.673 -3.014 14.218 1.00 94.94 223 ILE A C 1
ATOM 1633 O O . ILE A 1 223 ? -7.886 -3.249 14.241 1.00 94.94 223 ILE A O 1
ATOM 1637 N N . CYS A 1 224 ? -5.876 -3.461 13.247 1.00 95.31 224 CYS A N 1
ATOM 1638 C CA . CYS A 1 224 ? -6.339 -4.378 12.215 1.00 95.31 224 CYS A CA 1
ATOM 1639 C C . CYS A 1 224 ? -6.105 -5.828 12.651 1.00 95.31 224 CYS A C 1
ATOM 1641 O O . CYS A 1 224 ? -5.000 -6.368 12.516 1.00 95.31 224 CYS A O 1
ATOM 1643 N N . LEU A 1 225 ? -7.153 -6.494 13.137 1.00 92.44 225 LEU A N 1
ATOM 1644 C CA . LEU A 1 225 ? -7.068 -7.882 13.587 1.00 92.44 225 LEU A CA 1
ATOM 1645 C C . LEU A 1 225 ? -7.932 -8.783 12.704 1.00 92.44 225 LEU A C 1
ATOM 1647 O O . LEU A 1 225 ? -9.114 -8.528 12.495 1.00 92.44 225 LEU A O 1
ATOM 1651 N N . ASN A 1 226 ? -7.332 -9.857 12.181 1.00 90.88 226 ASN A N 1
ATOM 1652 C CA . ASN A 1 226 ? -7.978 -10.797 11.252 1.00 90.88 226 ASN A CA 1
ATOM 1653 C C . ASN A 1 226 ? -8.611 -10.121 10.021 1.00 90.88 226 ASN A C 1
ATOM 1655 O O . ASN A 1 226 ? -9.632 -10.576 9.511 1.00 90.88 226 ASN A O 1
ATOM 1659 N N . GLY A 1 227 ? -7.992 -9.038 9.550 1.00 93.44 227 GLY A N 1
ATOM 1660 C CA . GLY A 1 227 ? -8.461 -8.278 8.396 1.00 93.44 227 GLY A CA 1
ATOM 1661 C C . GLY A 1 227 ? -9.670 -7.389 8.675 1.00 93.44 227 GLY A C 1
ATOM 1662 O O . GLY A 1 227 ? -10.306 -6.933 7.732 1.00 93.44 227 GLY A O 1
ATOM 1663 N N . VAL A 1 228 ? -9.997 -7.137 9.946 1.00 96.25 228 VAL A N 1
ATOM 1664 C CA . VAL A 1 228 ? -11.081 -6.235 10.342 1.00 96.25 228 VAL A CA 1
ATOM 1665 C C . VAL A 1 228 ? -10.564 -5.186 11.321 1.00 96.25 228 VAL A C 1
ATOM 1667 O O . VAL A 1 228 ? -9.879 -5.508 12.295 1.00 96.25 228 VAL A O 1
ATOM 1670 N N . CYS A 1 229 ? -10.909 -3.925 11.070 1.00 97.12 229 CYS A N 1
ATOM 1671 C CA . CYS A 1 229 ? -10.590 -2.826 11.972 1.00 97.12 229 CYS A CA 1
ATOM 1672 C C . CYS A 1 229 ? -11.432 -2.919 13.243 1.00 97.12 229 CYS A C 1
ATOM 1674 O O . CYS A 1 229 ? -12.660 -2.951 13.183 1.00 97.12 229 CYS A O 1
ATOM 1676 N N . MET A 1 230 ? -10.790 -2.924 14.405 1.00 94.56 230 MET A N 1
ATOM 1677 C CA . MET A 1 230 ? -11.472 -2.956 15.697 1.00 94.56 230 MET A CA 1
ATOM 1678 C C . MET A 1 230 ? -10.825 -2.005 16.695 1.00 94.56 230 MET A C 1
ATOM 1680 O O . MET A 1 230 ? -9.669 -1.613 16.553 1.00 94.56 230 MET A O 1
ATOM 1684 N N . TYR A 1 231 ? -11.588 -1.613 17.711 1.00 92.31 231 TYR A N 1
ATOM 1685 C CA . TYR A 1 231 ? -11.065 -0.800 18.800 1.00 92.31 231 TYR A CA 1
ATOM 1686 C C . TYR A 1 231 ? -10.076 -1.614 19.647 1.00 92.31 231 TYR A C 1
ATOM 1688 O O . TYR A 1 231 ? -10.244 -2.819 19.850 1.00 92.31 231 TYR A O 1
ATOM 1696 N N . VAL A 1 232 ? -9.071 -0.946 20.210 1.00 86.31 232 VAL A N 1
ATOM 1697 C CA . VAL A 1 232 ? -8.248 -1.536 21.268 1.00 86.31 232 VAL A CA 1
ATOM 1698 C C . VAL A 1 232 ? -8.938 -1.265 22.605 1.00 86.31 232 VAL A C 1
ATOM 1700 O O . VAL A 1 232 ? -8.829 -0.178 23.163 1.00 86.31 232 VAL A O 1
ATOM 1703 N N . GLN A 1 233 ? -9.680 -2.241 23.130 1.00 74.38 233 GLN A N 1
ATOM 1704 C CA . GLN A 1 233 ? -10.147 -2.194 24.518 1.00 74.38 233 GLN A CA 1
ATOM 1705 C C . GLN A 1 233 ? -9.073 -2.830 25.395 1.00 74.38 233 GLN A C 1
ATOM 1707 O O . GLN A 1 233 ? -8.856 -4.037 25.337 1.00 74.38 233 GLN A O 1
ATOM 1712 N N . ILE A 1 234 ? -8.395 -2.019 26.206 1.00 61.47 234 ILE A N 1
ATOM 1713 C CA . ILE A 1 234 ? -7.542 -2.528 27.280 1.00 61.47 234 ILE A CA 1
ATOM 1714 C C . ILE A 1 234 ? -8.469 -2.780 28.476 1.00 61.47 234 ILE A C 1
ATOM 1716 O O . ILE A 1 234 ? -8.985 -1.813 29.040 1.00 61.47 234 ILE A O 1
ATOM 1720 N N . PRO A 1 235 ? -8.746 -4.035 28.873 1.00 60.53 235 PRO A N 1
ATOM 1721 C CA . PRO A 1 235 ? -9.542 -4.273 30.068 1.00 60.53 235 PRO A CA 1
ATOM 1722 C C . PRO A 1 235 ? -8.806 -3.711 31.292 1.00 60.53 235 PRO A C 1
ATOM 1724 O O . PRO A 1 235 ? -7.687 -4.123 31.596 1.00 60.53 235 PRO A O 1
ATOM 1727 N N . LEU A 1 236 ? -9.465 -2.794 32.009 1.00 50.97 236 LEU A N 1
ATOM 1728 C CA . LEU A 1 236 ? -8.951 -2.032 33.163 1.00 50.97 236 LEU A CA 1
ATOM 1729 C C . LEU A 1 236 ? -8.434 -2.889 34.341 1.00 50.97 236 LEU A C 1
ATOM 1731 O O . LEU A 1 236 ? -7.840 -2.353 35.270 1.00 50.97 236 LEU A O 1
ATOM 1735 N N . PHE A 1 237 ? -8.614 -4.214 34.304 1.00 52.81 237 PHE A N 1
ATOM 1736 C CA . PHE A 1 237 ? -8.230 -5.140 35.379 1.00 52.81 237 PHE A CA 1
ATOM 1737 C C . PHE A 1 237 ? -7.335 -6.298 34.925 1.00 52.81 237 PHE A C 1
ATOM 1739 O O . PHE A 1 237 ? -7.011 -7.183 35.716 1.00 52.81 237 PHE A O 1
ATOM 1746 N N . ALA A 1 238 ? -6.883 -6.305 33.673 1.00 52.22 238 ALA A N 1
ATOM 1747 C CA . ALA A 1 238 ? -5.941 -7.309 33.204 1.00 52.22 238 ALA A CA 1
ATOM 1748 C C . ALA A 1 238 ? -4.502 -6.898 33.537 1.00 52.22 238 ALA A C 1
ATOM 1750 O O . ALA A 1 238 ? -3.741 -6.525 32.650 1.00 52.22 238 ALA A O 1
ATOM 1751 N N . GLN A 1 239 ? -4.097 -6.995 34.806 1.00 50.53 239 GLN A N 1
ATOM 1752 C CA . GLN A 1 239 ? -2.686 -6.777 35.155 1.00 50.53 239 GLN A CA 1
ATOM 1753 C C . GLN A 1 239 ? -1.752 -7.793 34.474 1.00 50.53 239 GLN A C 1
ATOM 1755 O O . GLN A 1 239 ? -0.590 -7.482 34.266 1.00 50.53 239 GLN A O 1
ATOM 1760 N N . PHE A 1 240 ? -2.251 -8.958 34.047 1.00 50.00 240 PHE A N 1
ATOM 1761 C CA . PHE A 1 240 ? -1.494 -9.950 33.275 1.00 50.00 240 PHE A CA 1
ATOM 1762 C C . PHE A 1 240 ? -2.404 -10.834 32.405 1.00 50.00 240 PHE A C 1
ATOM 1764 O O . PHE A 1 240 ? -2.133 -12.021 32.227 1.00 50.00 240 PHE A O 1
ATOM 1771 N N . ALA A 1 241 ? -3.488 -10.298 31.831 1.00 44.47 241 ALA A N 1
ATOM 1772 C CA . ALA A 1 241 ? -4.114 -11.035 30.734 1.00 44.47 241 ALA A CA 1
ATOM 1773 C C . ALA A 1 241 ? -3.242 -10.807 29.500 1.00 44.47 241 ALA A C 1
ATOM 1775 O O . ALA A 1 241 ? -3.410 -9.836 28.764 1.00 44.47 241 ALA A O 1
ATOM 1776 N N . VAL A 1 242 ? -2.276 -11.706 29.298 1.00 48.19 242 VAL A N 1
ATOM 1777 C CA . VAL A 1 242 ? -1.819 -12.045 27.953 1.00 48.19 242 VAL A CA 1
ATOM 1778 C C . VAL A 1 242 ? -3.099 -12.239 27.152 1.00 48.19 242 VAL A C 1
ATOM 1780 O O . VAL A 1 242 ? -3.824 -13.210 27.368 1.00 48.19 242 VAL A O 1
ATOM 1783 N N . ILE A 1 243 ? -3.441 -11.267 26.306 1.00 48.88 243 ILE A N 1
ATOM 1784 C CA . ILE A 1 243 ? -4.479 -11.469 25.309 1.00 48.88 243 ILE A CA 1
ATOM 1785 C C . ILE A 1 243 ? -3.924 -12.609 24.466 1.00 48.88 243 ILE A C 1
ATOM 1787 O O . ILE A 1 243 ? -3.005 -12.413 23.670 1.00 48.88 243 ILE A O 1
ATOM 1791 N N . ASN A 1 244 ? -4.412 -13.824 24.719 1.00 44.84 244 ASN A N 1
ATOM 1792 C CA . ASN A 1 244 ? -4.197 -14.978 23.868 1.00 44.84 244 ASN A CA 1
ATOM 1793 C C . ASN A 1 244 ? -4.873 -14.656 22.532 1.00 44.84 244 ASN A C 1
ATOM 1795 O O . ASN A 1 244 ? -5.966 -15.125 22.238 1.00 44.84 244 ASN A O 1
ATOM 1799 N N . ALA A 1 245 ? -4.211 -13.857 21.697 1.00 47.50 245 ALA A N 1
ATOM 1800 C CA . ALA A 1 245 ? -4.524 -13.695 20.282 1.00 47.50 245 ALA A CA 1
ATOM 1801 C C . ALA A 1 245 ? -4.044 -14.927 19.487 1.00 47.50 245 ALA A C 1
ATOM 1803 O O . ALA A 1 245 ? -3.602 -14.827 18.346 1.00 47.50 245 ALA A O 1
ATOM 1804 N N . ALA A 1 246 ? -4.106 -16.103 20.113 1.00 43.84 246 ALA A N 1
ATOM 1805 C CA . ALA A 1 246 ? -3.710 -17.376 19.561 1.00 43.84 246 ALA A CA 1
ATOM 1806 C C . ALA A 1 246 ? -4.845 -18.383 19.801 1.00 43.84 246 ALA A C 1
ATOM 1808 O O . ALA A 1 246 ? -5.127 -18.770 20.930 1.00 43.84 246 ALA A O 1
ATOM 1809 N N . ILE A 1 247 ? -5.405 -18.847 18.681 1.00 43.94 247 ILE A N 1
ATOM 1810 C CA . ILE A 1 247 ? -5.976 -20.187 18.497 1.00 43.94 247 ILE A CA 1
ATOM 1811 C C . ILE A 1 247 ? -7.464 -20.343 18.869 1.00 43.94 247 ILE A C 1
ATOM 1813 O O . ILE A 1 247 ? -7.842 -20.937 19.869 1.00 43.94 247 ILE A O 1
ATOM 1817 N N . THR A 1 248 ? -8.330 -19.968 17.925 1.00 37.78 248 THR A N 1
ATOM 1818 C CA . THR A 1 248 ? -9.486 -20.808 17.547 1.00 37.78 248 THR A CA 1
ATOM 1819 C C . THR A 1 248 ? -9.376 -21.191 16.070 1.00 37.78 248 THR A C 1
ATOM 1821 O O . THR A 1 248 ? -10.224 -20.905 15.234 1.00 37.78 248 THR A O 1
ATOM 1824 N N . ARG A 1 249 ? -8.280 -21.872 15.728 1.00 43.09 249 ARG A N 1
ATOM 1825 C CA . ARG A 1 249 ? -8.262 -22.818 14.611 1.00 43.09 249 ARG A CA 1
ATOM 1826 C C . ARG A 1 249 ? -7.582 -24.091 15.099 1.00 43.09 249 ARG A C 1
ATOM 1828 O O . ARG A 1 249 ? -6.452 -24.034 15.565 1.00 43.09 249 ARG A O 1
ATOM 1835 N N . SER A 1 250 ? -8.302 -25.200 14.959 1.00 40.56 250 SER A N 1
ATOM 1836 C CA . SER A 1 250 ? -7.842 -26.585 15.122 1.00 40.56 250 SER A CA 1
ATOM 1837 C C . SER A 1 250 ? -7.896 -27.176 16.533 1.00 40.56 250 SER A C 1
ATOM 1839 O O . SER A 1 250 ? -6.892 -27.355 17.211 1.00 40.56 250 SER A O 1
ATOM 1841 N N . LEU A 1 251 ? -9.097 -27.638 16.889 1.00 39.97 251 LEU A N 1
ATOM 1842 C CA . LEU A 1 251 ? -9.340 -28.729 17.841 1.00 39.97 251 LEU A CA 1
ATOM 1843 C C . LEU A 1 251 ? -9.102 -30.123 17.208 1.00 39.97 251 LEU A C 1
ATOM 1845 O O . LEU A 1 251 ? -9.706 -31.103 17.623 1.00 39.97 251 LEU A O 1
ATOM 1849 N N . PHE A 1 252 ? -8.230 -30.239 16.200 1.00 46.06 252 PHE A N 1
ATOM 1850 C CA . PHE A 1 252 ? -7.852 -31.529 15.619 1.00 46.06 252 PHE A CA 1
ATOM 1851 C C . PHE A 1 252 ? -6.335 -31.609 15.407 1.00 46.06 252 PHE A C 1
ATOM 1853 O O . PHE A 1 252 ? -5.773 -30.906 14.573 1.00 46.06 252 PHE A O 1
ATOM 1860 N N . LEU A 1 253 ? -5.732 -32.520 16.179 1.00 40.84 253 LEU A N 1
ATOM 1861 C CA . LEU A 1 253 ? -4.422 -33.160 16.014 1.00 40.84 253 LEU 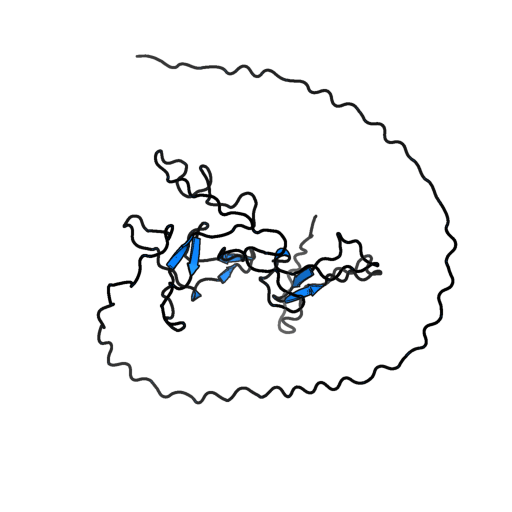A CA 1
ATOM 1862 C C . LEU A 1 253 ? -3.167 -32.320 16.334 1.00 40.84 253 LEU A C 1
ATOM 1864 O O . LEU A 1 253 ? -2.524 -31.719 15.484 1.00 40.84 253 LEU A O 1
ATOM 1868 N N . GLY A 1 254 ? -2.827 -32.369 17.626 1.00 45.31 254 GLY A N 1
ATOM 1869 C CA . GLY A 1 254 ? -1.489 -32.443 18.227 1.00 45.31 254 GLY A CA 1
ATOM 1870 C C . GLY A 1 254 ? -0.253 -32.043 17.416 1.00 45.31 254 GLY A C 1
ATOM 1871 O O . GLY A 1 254 ? 0.287 -32.854 16.679 1.00 45.31 254 GLY A O 1
ATOM 1872 N N . GLN A 1 255 ? 0.285 -30.859 17.718 1.00 41.53 255 GLN A N 1
ATOM 1873 C CA . GLN A 1 255 ? 1.668 -30.645 18.181 1.00 41.53 255 GLN A CA 1
ATOM 1874 C C . GLN A 1 255 ? 1.875 -29.140 18.421 1.00 41.53 255 GLN A C 1
ATOM 1876 O O . GLN A 1 255 ? 1.831 -28.333 17.498 1.00 41.53 255 GLN A O 1
ATOM 1881 N N . GLN A 1 256 ? 2.068 -28.752 19.683 1.00 39.53 256 GLN A N 1
ATOM 1882 C CA . GLN A 1 256 ? 2.265 -27.363 20.110 1.00 39.53 256 GLN A CA 1
ATOM 1883 C C . GLN A 1 256 ? 3.767 -27.067 20.237 1.00 39.53 256 GLN A C 1
ATOM 1885 O O . GLN A 1 256 ? 4.420 -27.559 21.155 1.00 39.53 256 GLN A O 1
ATOM 1890 N N . HIS A 1 257 ? 4.311 -26.230 19.353 1.00 37.16 257 HIS A N 1
ATOM 1891 C CA . HIS A 1 257 ? 5.540 -25.475 19.614 1.00 37.16 257 HIS A CA 1
ATOM 1892 C C . HIS A 1 257 ? 5.133 -24.047 20.000 1.00 37.16 257 HIS A C 1
ATOM 1894 O O . HIS A 1 257 ? 4.849 -23.211 19.144 1.00 37.16 257 HIS A O 1
ATOM 1900 N N . ASN A 1 258 ? 5.087 -23.765 21.304 1.00 35.66 258 ASN A N 1
ATOM 1901 C CA . ASN A 1 258 ? 4.795 -22.434 21.834 1.00 35.66 258 ASN A CA 1
ATOM 1902 C C . ASN A 1 258 ? 5.990 -21.503 21.597 1.00 35.66 258 ASN A C 1
ATOM 1904 O O . ASN A 1 258 ? 6.969 -21.535 22.345 1.00 35.66 258 ASN A O 1
ATOM 1908 N N . ARG A 1 259 ? 5.919 -20.650 20.570 1.00 37.91 259 ARG A N 1
ATOM 1909 C CA . ARG A 1 259 ? 6.859 -19.536 20.398 1.00 37.91 259 ARG A CA 1
ATOM 1910 C C . ARG A 1 259 ? 6.187 -18.239 20.835 1.00 37.91 259 ARG A C 1
ATOM 1912 O O . ARG A 1 259 ? 5.346 -17.692 20.135 1.00 37.91 259 ARG A O 1
ATOM 1919 N N . TRP A 1 260 ? 6.579 -17.755 22.007 1.00 29.95 260 TRP A N 1
ATOM 1920 C CA . TRP A 1 260 ? 6.170 -16.463 22.544 1.00 29.95 260 TRP A CA 1
ATOM 1921 C C . TRP A 1 260 ? 6.783 -15.336 21.707 1.00 29.95 260 TRP A C 1
ATOM 1923 O O . TRP A 1 260 ? 8.006 -15.203 21.650 1.00 29.95 260 TRP A O 1
ATOM 1933 N N . VAL A 1 261 ? 5.952 -14.510 21.073 1.00 33.84 261 VAL A N 1
ATOM 1934 C CA . VAL A 1 261 ? 6.397 -13.224 20.525 1.00 33.84 261 VAL A CA 1
ATOM 1935 C C . VAL A 1 261 ? 6.267 -12.199 21.644 1.00 33.84 261 VAL A C 1
ATOM 1937 O O . VAL A 1 261 ? 5.173 -11.747 21.970 1.00 33.84 261 VAL A O 1
ATOM 1940 N N . LYS A 1 262 ? 7.396 -11.841 22.264 1.00 30.14 262 LYS A N 1
ATOM 1941 C CA . LYS A 1 262 ? 7.485 -10.599 23.037 1.00 30.14 262 LYS A CA 1
ATOM 1942 C C . LYS A 1 262 ? 7.239 -9.450 22.062 1.00 30.14 262 LYS A C 1
ATOM 1944 O O . LYS A 1 262 ? 8.092 -9.175 21.223 1.00 30.14 262 LYS A O 1
ATOM 1949 N N . VAL A 1 263 ? 6.105 -8.768 22.189 1.00 37.88 263 VAL A N 1
ATOM 1950 C CA . VAL A 1 263 ? 5.957 -7.411 21.654 1.00 37.88 263 VAL A CA 1
ATOM 1951 C C . VAL A 1 263 ? 6.751 -6.504 22.591 1.00 37.88 263 VAL A C 1
ATOM 1953 O O . VAL A 1 263 ? 6.235 -6.005 23.589 1.00 37.88 263 VAL A O 1
ATOM 1956 N N . ALA A 1 264 ? 8.054 -6.395 22.336 1.00 32.91 264 ALA A N 1
ATOM 1957 C CA . ALA A 1 264 ? 8.866 -5.337 22.915 1.00 32.91 264 ALA A CA 1
ATOM 1958 C C . ALA A 1 264 ? 8.515 -4.038 22.179 1.00 32.91 264 ALA A C 1
ATOM 1960 O O . ALA A 1 264 ? 8.550 -4.008 20.948 1.00 32.91 264 ALA A O 1
ATOM 1961 N N . ARG A 1 265 ? 8.115 -3.012 22.937 1.00 39.31 265 ARG A N 1
ATOM 1962 C CA . ARG A 1 265 ? 8.144 -1.625 22.463 1.00 39.31 265 ARG A CA 1
ATOM 1963 C C . ARG A 1 265 ? 9.587 -1.163 22.330 1.00 39.31 265 ARG A C 1
ATOM 1965 O O . ARG A 1 265 ? 10.401 -1.608 23.172 1.00 39.31 265 ARG A O 1
#

Secondary structure (DSSP, 8-state):
-------PPP------PPP-----------PPPPPPPP----PPPP--------PPPP---------------PPP----SSPPPTT--B-TTS-B-EE-GGG-EE-TTT-PEE-SS-TTEEEEPPTTS-TT-TT-EEEEEPS-BSSSS-TT-TTTSSSSTTSTT---PPPPPBPPTTEE--TT----EEPBPTTSB--TT-GGGBPPPPP-TTS-TTT--EEEETTEEEE----TT-SS-------SS-SSS------------

Sequence (265 aa):
MGNSNNKSSLFVGLLIAIPAATAQNLRTTTAFPLPSIPTISALAPLPVQSTQKFQPQLSILPSQPISLNTLVAAPVPSGFPSPLPDGVARTASGKPIPCSPKNVKLNPSTHKLISECVETSFCAQPPGTPVNATGLGICFPRLCRRDEYPFGYGTYGGGQGRRKNATVIPIPPMCPKGTFCPDTGSGCRLEVEIGGQCELARDEQCMAPPPNPNVNPKENKAICLNGVCMYVQIPLFAQFAVINAAITRSLFLGQQHNRWVKVAR

=== Feature glossary ===
Feature key, reading from the visual/contextual features back to the raw sequence:

Rendered structure images. Six rendered views show the 3D structure from the faces of a cube — i.e. along ±x, ±y, ±z. Rendering representation is drawn randomly per protein from cartoon (secondary-structure ribbons), sticks (backbone bonds), or molecular surface; coloring is either N→C rainbow (blue at the N-terminus through red at the C-terminus) or one color per chain.

Contact-map, Ramachandran, and PAE plots. The contact map is a binary N×N matrix image: pixel (i, j) is dark where Cα_i and Cα_j are within 8 Å and |i−j|>4. Because the |i−j|>4 filter removes local helical contacts, off-diagonal stripes parallel to the main diagonal indicate parallel β-sheets; stripes perpendicular to it indicate antiparallel β-sheets. The Ramachandran plot scatters every residue's (φ, ψ) pair against the sterically allowed regions. The PAE heatmap renders the predicted-aligned-error matrix.

InterPro / GO / CATH / organism. Database cross-references. InterPro integrates a dozen domain/family signature databases into unified entries with residue-range hits. GO terms attach function/process/location labels with evidence codes. CATH codes position the fold in a four-level structural taxonomy. Organism is the NCBI-taxonomy species name.

Nearest PDB structures. The Foldseek neighbor list gives the closest experimentally determined structures in the PDB, ranked by structural alignment. TM-score near 1 means near-identical fold; near 0.3 means only rough topology match. This is how one finds what a novel AlphaFold prediction most resembles in the solved-structure universe.

Predicted aligned error. PAE(i, j) answers: if I align the predicted and true structures on residue i, how far off (in Å) do I expect residue j to be? A block-diagonal PAE matrix with low values on the blocks and high values off-diagonal is the signature of a multi-domain protein with confidently predicted domains but uncertain inter-domain orientation.

Solvent-accessible surface area. Accessible surface area quantifies burial. A residue with SASA near zero is packed into the hydrophobic core; one with SASA >100 Å² sits on the surface. Computed here via the Shrake–Rupley numerical algorithm with a 1.4 Å probe.

B-factor. B-factor (Debye–Waller factor) reflects atomic displacement in the crystal lattice. It is an experimental observable (units Å²), not a prediction; low values mean the atom is pinned down, high values mean it moves or is heterogeneous across the crystal.

pLDDT. For AlphaFold models, the B-factor field carries pLDDT — the model's own estimate of local accuracy on a 0–100 scale. Regions with pLDDT<50 should be treated as essentially unmodeled; they often correspond to intrinsically disordered segments.

Backbone torsions (φ/ψ). φ (phi) and ψ (psi) are the two rotatable backbone dihedrals per residue: φ is the C(i-1)–N–Cα–C torsion, ψ is the N–Cα–C–N(i+1) torsion, both in degrees on (−180°, 180°]. α-helical residues cluster near (−60°, −45°); β-strand residues near (−120°, +130°). A Ramachandran plot is simply a scatter of (φ, ψ) for every residue.

Radius of gyration, Cα contacts, bounding box. Radius of gyration (Rg) is the root-mean-square distance of Cα atoms from their centroid — a single number for overall size and compactness. A globular domain of N residues has Rg ≈ 2.2·N^0.38 Å; an extended or disordered chain has a much larger Rg. The Cα contact count is the number of residue pairs whose Cα atoms are within 8 Å and are more than four positions apart in sequence — a standard proxy for tertiary packing density. The bounding box is the smallest axis-aligned box enclosing all Cα atoms.

Secondary structure (3-state, P-SEA). Three-state secondary structure (P-SEA) collapses the eight DSSP classes into helix (a), strand (b), and coil (c). P-SEA assigns these from Cα geometry alone — distances and angles — without requiring backbone oxygens, so it works on any Cα trace.

Secondary structure (8-state, DSSP). DSSP 8-state secondary structure assigns each residue one of H (α-helix), G (3₁₀-helix), I (π-helix), E (extended β-strand), B (isolated β-bridge), T (hydrogen-bonded turn), S (bend), or '-' (coil). The assignment is computed from backbone hydrogen-bond geometry via the Kabsch–Sander algorithm.

Foldseek 3Di. A 3Di character summarizes, for each residue, the relative orientation of the Cα frame of its nearest spatial neighbor. Because it encodes fold topology rather than chemistry, 3Di alignments detect remote structural similarity that sequence alignment misses.

mmCIF coordinates. The mmCIF block holds the 3D Cartesian coordinates of each backbone atom (N, Cα, C, O) in ångströms. mmCIF is the PDB's canonical archive format — a tagged-loop text representation of the atomic model.

Sequence. Sequence gives the chain of amino acids in standard one-letter code (A=alanine, C=cysteine, …, Y=tyrosine), read N→C. It is the only feature that is directly encoded by the gene; all structural features are derived from the folded form of this sequence.